Protein AF-A0A7G6AAY3-F1 (afdb_monomer_lite)

Radius of gyration: 25.35 Å; chains: 1; bounding box: 56×69×82 Å

Sequence (276 aa):
MHKQLEQDMAARVRAGDLAGAATLGREALARYTAERARADASMTAAAASQEAALAQGRQIDAAAAAAKLARSKADVSSLRTMAADIQSDLGEILHAQGQLDAALPLYETALRGYPAPEMVHVYKVNRILAAMGALYRTRGDTPARAGAAAAGACRTAAAPRQGPPRRHRRRRRNGGATPALKDYAAAAPLAARQRERAERSQAPPARLAPIPEAQADIATGQGDRAGALASLEHAVAVWASAGEAGAAPKRKAQARVDALAKGMGAAPARQAKRAK

pLDDT: mean 71.14, std 20.34, range [23.53, 96.0]

Foldseek 3Di:
DLVVLVVVLVVCVVVVNLVVSLVSLVVVLVVLVVQLVVLVVQLVVLVVQLVVCVVVVVVVSNVVSVVSNVVSVVSNLVSLQSSLVSLLSSLVSCVVVVVNVSSLVSLLSSLVSDDLDPPPCLVSVLVSLQSLLVSLQVVLVVVVVVVVVVVVVVPPDDDDDDDDDDDDPPPPPPDDPPPSLVSLVSVLVSLVVNLVSNVVVPPQLLSSLSSLVSQLSSCVSNVNLVSNLVSLVVSLVSLVSNPPSSPVVNVVSLVVNQVSCVVVVHDRPVVVPPPD

Structure (mmCIF, N/CA/C/O backbone):
data_AF-A0A7G6AAY3-F1
#
_entry.id   AF-A0A7G6AAY3-F1
#
loop_
_atom_site.group_PDB
_atom_site.id
_atom_site.type_symbol
_atom_site.label_atom_id
_atom_site.label_alt_id
_atom_site.label_comp_id
_atom_site.label_asym_id
_atom_site.label_entity_id
_atom_site.label_seq_id
_atom_site.pdbx_PDB_ins_code
_atom_site.Cartn_x
_atom_site.Cartn_y
_atom_site.Cartn_z
_atom_site.occupancy
_atom_site.B_iso_or_equiv
_atom_site.auth_seq_id
_atom_site.auth_comp_id
_atom_site.auth_asym_id
_atom_site.auth_atom_id
_atom_site.pdbx_PDB_model_num
ATOM 1 N N . MET A 1 1 ? -7.469 1.655 -18.184 1.00 62.06 1 MET A N 1
ATOM 2 C CA . MET A 1 1 ? -7.718 0.345 -17.541 1.00 62.06 1 MET A CA 1
ATOM 3 C C . MET A 1 1 ? -7.880 0.467 -16.024 1.00 62.06 1 MET A C 1
ATOM 5 O O . MET A 1 1 ? -8.950 0.142 -15.539 1.00 62.06 1 MET A O 1
ATOM 9 N N . HIS A 1 2 ? -6.899 1.009 -15.288 1.00 78.56 2 HIS A N 1
ATOM 10 C CA . HIS A 1 2 ? -6.944 1.120 -13.815 1.00 78.56 2 HIS A CA 1
ATOM 11 C C . HIS A 1 2 ? -8.196 1.826 -13.249 1.00 78.56 2 HIS A C 1
ATOM 13 O O . HIS A 1 2 ? -8.887 1.281 -12.401 1.00 78.56 2 HIS A O 1
ATOM 19 N N . LYS A 1 3 ? -8.552 3.000 -13.784 1.00 82.12 3 LYS A N 1
ATOM 20 C CA . LYS A 1 3 ? -9.711 3.781 -13.312 1.00 82.12 3 LYS A CA 1
ATOM 21 C C . LYS A 1 3 ? -11.054 3.051 -13.465 1.00 82.12 3 LYS A C 1
ATOM 23 O O . LYS A 1 3 ? -11.930 3.206 -12.623 1.00 82.12 3 LYS A O 1
ATOM 28 N N . GLN A 1 4 ? -11.209 2.252 -14.523 1.00 86.94 4 GLN A N 1
ATOM 29 C CA . GLN A 1 4 ? -12.420 1.450 -14.730 1.00 86.94 4 GLN A CA 1
ATOM 30 C C . GLN A 1 4 ? -12.514 0.340 -13.680 1.00 86.94 4 GLN A C 1
ATOM 32 O O . GLN A 1 4 ? -13.568 0.131 -13.098 1.00 86.94 4 GLN A O 1
ATOM 37 N N . LEU A 1 5 ? -11.389 -0.315 -13.377 1.00 88.88 5 LEU A N 1
ATOM 38 C CA . LEU A 1 5 ? -11.320 -1.327 -12.328 1.00 88.88 5 LEU A CA 1
ATOM 39 C C . LEU A 1 5 ? -11.711 -0.754 -10.955 1.00 88.88 5 LEU A C 1
ATOM 41 O O . LEU A 1 5 ? -12.520 -1.359 -10.257 1.00 88.88 5 LEU A O 1
ATOM 45 N N . GLU A 1 6 ? -11.174 0.412 -10.574 1.00 84.38 6 GLU A N 1
ATOM 46 C CA . GLU A 1 6 ? -11.553 1.092 -9.323 1.00 84.38 6 GLU A CA 1
ATOM 47 C C . GLU A 1 6 ? -13.067 1.373 -9.278 1.00 84.38 6 GLU A C 1
ATOM 49 O O . GLU A 1 6 ? -13.726 1.130 -8.264 1.00 84.38 6 GLU A O 1
ATOM 54 N N . GLN A 1 7 ? -13.643 1.838 -10.392 1.00 88.56 7 GLN A N 1
ATOM 55 C CA . GLN A 1 7 ? -15.081 2.095 -10.506 1.00 88.56 7 GLN A CA 1
ATOM 56 C C . GLN A 1 7 ? -15.913 0.814 -10.375 1.00 88.56 7 GLN A C 1
ATOM 58 O O . GLN A 1 7 ? -16.918 0.821 -9.660 1.00 88.56 7 GLN A O 1
ATOM 63 N N . ASP A 1 8 ? -15.480 -0.278 -11.002 1.00 91.06 8 ASP A N 1
ATOM 64 C CA . ASP A 1 8 ? -16.162 -1.573 -10.982 1.00 91.06 8 ASP A CA 1
ATOM 65 C C . ASP A 1 8 ? -16.095 -2.238 -9.598 1.00 91.06 8 ASP A C 1
ATOM 67 O O . ASP A 1 8 ? -17.079 -2.838 -9.152 1.00 91.06 8 ASP A O 1
ATOM 71 N N . MET A 1 9 ? -14.962 -2.113 -8.891 1.00 89.06 9 MET A N 1
ATOM 72 C CA . MET A 1 9 ? -14.839 -2.534 -7.489 1.00 89.06 9 MET A CA 1
ATOM 73 C C . MET A 1 9 ? -15.773 -1.712 -6.601 1.00 89.06 9 MET A C 1
ATOM 75 O O . MET A 1 9 ? -16.562 -2.273 -5.841 1.00 89.06 9 MET A O 1
ATOM 79 N N . ALA A 1 10 ? -15.740 -0.384 -6.731 1.00 85.19 10 ALA A N 1
ATOM 80 C CA . ALA A 1 10 ? -16.568 0.506 -5.926 1.00 85.19 10 ALA A CA 1
ATOM 81 C C . ALA A 1 10 ? -18.071 0.298 -6.179 1.00 85.19 10 ALA A C 1
ATOM 83 O O . ALA A 1 10 ? -18.871 0.387 -5.249 1.00 85.19 10 ALA A O 1
ATOM 84 N N . ALA A 1 11 ? -18.471 0.006 -7.420 1.00 88.75 11 ALA A N 1
ATOM 85 C CA . ALA A 1 11 ? -19.854 -0.311 -7.763 1.00 88.75 11 ALA A CA 1
ATOM 86 C C . ALA A 1 11 ? -20.336 -1.588 -7.063 1.00 88.75 11 ALA A C 1
ATOM 88 O O . ALA A 1 11 ? -21.416 -1.584 -6.475 1.00 88.75 11 ALA A O 1
ATOM 89 N N . ARG A 1 12 ? -19.514 -2.645 -7.049 1.00 90.25 12 ARG A N 1
ATOM 90 C CA . ARG A 1 12 ? -19.829 -3.896 -6.342 1.00 90.25 12 ARG A CA 1
ATOM 91 C C . ARG A 1 12 ? -19.911 -3.711 -4.832 1.00 90.25 12 ARG A C 1
ATOM 93 O O . ARG A 1 12 ? -20.856 -4.193 -4.218 1.00 90.25 12 ARG A O 1
ATOM 100 N N . VAL A 1 13 ? -18.997 -2.934 -4.247 1.00 84.56 13 VAL A N 1
ATOM 101 C CA . VAL A 1 13 ? -19.057 -2.578 -2.819 1.00 84.56 13 VAL A CA 1
ATOM 102 C C . VAL A 1 13 ? -20.355 -1.836 -2.490 1.00 84.56 13 VAL A C 1
ATOM 104 O O . VAL A 1 13 ? -21.023 -2.192 -1.524 1.00 84.56 13 VAL A O 1
ATOM 107 N N . ARG A 1 14 ? -20.762 -0.854 -3.310 1.00 88.56 14 ARG A N 1
ATOM 108 C CA . ARG A 1 14 ? -22.046 -0.146 -3.129 1.00 88.56 14 ARG A CA 1
ATOM 109 C C . ARG A 1 14 ? -23.258 -1.070 -3.257 1.00 88.56 14 ARG A C 1
ATOM 111 O O . ARG A 1 14 ? -24.254 -0.839 -2.584 1.00 88.56 14 ARG A O 1
ATOM 118 N N . ALA A 1 15 ? -23.167 -2.103 -4.090 1.00 87.38 15 ALA A N 1
ATOM 119 C CA . ALA A 1 15 ? -24.199 -3.127 -4.238 1.00 87.38 15 ALA A CA 1
ATOM 120 C C . ALA A 1 15 ? -24.182 -4.191 -3.118 1.00 87.38 15 ALA A C 1
ATOM 122 O O . ALA A 1 15 ? -25.025 -5.082 -3.121 1.00 87.38 15 ALA A O 1
ATOM 123 N N . GLY A 1 16 ? -23.233 -4.129 -2.175 1.00 87.88 16 GLY A N 1
ATOM 124 C CA . GLY A 1 16 ? -23.063 -5.124 -1.110 1.00 87.88 16 GLY A CA 1
ATOM 125 C C . GLY A 1 16 ? -22.338 -6.406 -1.543 1.00 87.88 16 GLY A C 1
ATOM 126 O O . GLY A 1 16 ? -22.092 -7.278 -0.711 1.00 87.88 16 GLY A O 1
ATOM 127 N N . ASP A 1 17 ? -21.933 -6.515 -2.811 1.00 90.69 17 ASP A N 1
ATOM 128 C CA . ASP A 1 17 ? -21.171 -7.646 -3.347 1.00 90.69 17 ASP A CA 1
ATOM 129 C C . ASP A 1 17 ? -19.676 -7.518 -3.009 1.00 90.69 17 ASP A C 1
ATOM 131 O O . ASP A 1 17 ? -18.809 -7.263 -3.852 1.00 90.69 17 ASP A O 1
ATOM 135 N N . LEU A 1 18 ? -19.359 -7.679 -1.723 1.00 85.19 18 LEU A N 1
ATOM 136 C CA . LEU A 1 18 ? -17.978 -7.625 -1.251 1.00 85.19 18 LEU A CA 1
ATOM 137 C C . LEU A 1 18 ? -17.149 -8.791 -1.815 1.00 85.19 18 LEU A C 1
ATOM 139 O O . LEU A 1 18 ? -15.956 -8.629 -2.067 1.00 85.19 18 LEU A O 1
ATOM 143 N N . ALA A 1 19 ? -17.748 -9.970 -2.003 1.00 88.44 19 ALA A N 1
ATOM 144 C CA . ALA A 1 19 ? -17.042 -11.157 -2.487 1.00 88.44 19 ALA A CA 1
ATOM 145 C C . ALA A 1 19 ? -16.622 -11.006 -3.958 1.00 88.44 19 ALA A C 1
ATOM 147 O O . ALA A 1 19 ? -15.473 -11.297 -4.307 1.00 88.44 19 ALA A O 1
ATOM 148 N N . GLY A 1 20 ? -17.513 -10.494 -4.809 1.00 87.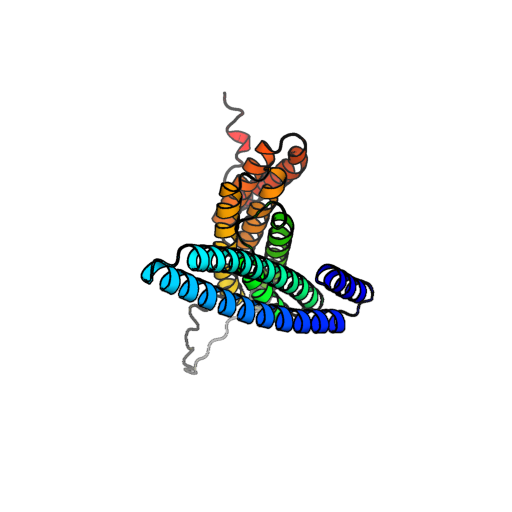38 20 GLY A N 1
ATOM 149 C CA . GLY A 1 20 ? -17.203 -10.175 -6.198 1.00 87.38 20 GLY A CA 1
ATOM 150 C C . GLY A 1 20 ? -16.187 -9.043 -6.318 1.00 87.38 20 GLY A C 1
ATOM 151 O O . GLY A 1 20 ? -15.250 -9.154 -7.110 1.00 87.38 20 GLY A O 1
ATOM 152 N N . ALA A 1 21 ? -16.291 -8.001 -5.482 1.00 88.06 21 ALA A N 1
ATOM 153 C CA . ALA A 1 21 ? -15.282 -6.940 -5.425 1.00 88.06 21 ALA A CA 1
ATOM 154 C C . ALA A 1 21 ? -13.889 -7.492 -5.057 1.00 88.06 21 ALA A C 1
ATOM 156 O O . ALA A 1 21 ? -12.896 -7.155 -5.704 1.00 88.06 21 ALA A O 1
ATOM 157 N N . ALA A 1 22 ? -13.809 -8.401 -4.076 1.00 88.06 22 ALA A N 1
ATOM 158 C CA . ALA A 1 22 ? -12.551 -9.023 -3.661 1.00 88.06 22 ALA A CA 1
ATOM 159 C C . ALA A 1 22 ? -11.943 -9.931 -4.742 1.00 88.06 22 ALA A C 1
ATOM 161 O O . ALA A 1 22 ? -10.723 -9.990 -4.903 1.00 88.06 22 ALA A O 1
ATOM 162 N N . THR A 1 23 ? -12.769 -10.668 -5.484 1.00 94.62 23 THR A N 1
ATOM 163 C CA . THR A 1 23 ? -12.305 -11.504 -6.604 1.00 94.62 23 THR A CA 1
ATOM 164 C C . THR A 1 23 ? -11.731 -10.645 -7.724 1.00 94.62 23 THR A C 1
ATOM 166 O O . THR A 1 23 ? -10.597 -10.874 -8.143 1.00 94.62 23 THR A O 1
ATOM 169 N N . LEU A 1 24 ? -12.443 -9.587 -8.113 1.00 92.75 24 LEU A N 1
ATOM 170 C CA . LEU A 1 24 ? -11.992 -8.648 -9.139 1.00 92.75 24 LEU A CA 1
ATOM 171 C C . LEU A 1 24 ? -10.678 -7.947 -8.745 1.00 92.75 24 LEU A C 1
ATOM 173 O O . LEU A 1 24 ? -9.763 -7.842 -9.561 1.00 92.75 24 LEU A O 1
ATOM 177 N N . GLY A 1 25 ? -10.537 -7.548 -7.476 1.00 90.06 25 GLY A N 1
ATOM 178 C CA . GLY A 1 25 ? -9.289 -6.992 -6.947 1.00 90.06 25 GLY A CA 1
ATOM 179 C C . GLY A 1 25 ? -8.115 -7.980 -6.989 1.00 90.06 25 GLY A C 1
ATOM 180 O O . GLY A 1 25 ? -7.013 -7.612 -7.395 1.00 90.06 25 GLY A O 1
ATOM 181 N N . ARG A 1 26 ? -8.335 -9.254 -6.630 1.00 93.44 26 ARG A N 1
ATOM 182 C CA . ARG A 1 26 ? -7.294 -10.302 -6.689 1.00 93.44 26 ARG A CA 1
ATOM 183 C C . ARG A 1 26 ? -6.831 -10.587 -8.116 1.00 93.44 26 ARG A C 1
ATOM 185 O O . ARG A 1 26 ? -5.629 -10.692 -8.353 1.00 93.44 26 ARG A O 1
ATOM 192 N N . GLU A 1 27 ? -7.761 -10.683 -9.061 1.00 93.69 27 GLU A N 1
ATOM 193 C CA . GLU A 1 27 ? -7.438 -10.886 -10.477 1.00 93.69 27 GLU A CA 1
ATOM 194 C C . GLU A 1 27 ? -6.632 -9.722 -11.045 1.00 93.69 27 GLU A C 1
ATOM 196 O O . GLU A 1 27 ? -5.625 -9.925 -11.726 1.00 93.69 27 GLU A O 1
ATOM 201 N N . ALA A 1 28 ? -7.043 -8.493 -10.735 1.00 92.38 28 ALA A N 1
ATOM 202 C CA . ALA A 1 28 ? -6.313 -7.316 -11.160 1.00 92.38 28 ALA A CA 1
ATOM 203 C C . ALA A 1 28 ? -4.907 -7.280 -10.563 1.00 92.38 28 ALA A C 1
ATOM 205 O O . ALA A 1 28 ? -3.945 -7.057 -11.295 1.00 92.38 28 ALA A O 1
ATOM 206 N N . LEU A 1 29 ? -4.769 -7.564 -9.265 1.00 92.06 29 LEU A N 1
ATOM 207 C CA . LEU A 1 29 ? -3.466 -7.623 -8.613 1.00 92.06 29 LEU A CA 1
ATOM 208 C C . LEU A 1 29 ? -2.542 -8.632 -9.308 1.00 92.06 29 LEU A C 1
ATOM 210 O O . LEU A 1 29 ? -1.396 -8.294 -9.584 1.00 92.06 29 LEU A O 1
ATOM 214 N N . ALA A 1 30 ? -3.041 -9.822 -9.656 1.00 92.06 30 ALA A N 1
ATOM 215 C CA . ALA A 1 30 ? -2.268 -10.828 -10.387 1.00 92.06 30 ALA A CA 1
ATOM 216 C C . ALA A 1 30 ? -1.811 -10.345 -11.778 1.00 92.06 30 ALA A C 1
ATOM 218 O O . ALA A 1 30 ? -0.692 -10.635 -12.203 1.00 92.06 30 ALA A O 1
ATOM 219 N N . ARG A 1 31 ? -2.646 -9.574 -12.487 1.00 92.19 31 ARG A N 1
ATOM 220 C CA . ARG A 1 31 ? -2.267 -8.970 -13.776 1.00 92.19 31 ARG A CA 1
ATOM 221 C C . ARG A 1 31 ? -1.175 -7.920 -13.596 1.00 92.19 31 ARG A C 1
ATOM 223 O O . ARG A 1 31 ? -0.155 -7.988 -14.276 1.00 92.19 31 ARG A O 1
ATOM 230 N N . TYR A 1 32 ? -1.341 -7.008 -12.640 1.00 89.00 32 TYR A N 1
ATOM 231 C CA . TYR A 1 32 ? -0.362 -5.953 -12.375 1.00 89.00 32 TYR A CA 1
ATOM 232 C C . TYR A 1 32 ? 0.985 -6.495 -11.892 1.00 89.00 32 TYR A C 1
ATOM 234 O O . TYR A 1 32 ? 2.030 -5.974 -12.281 1.00 89.00 32 TYR A O 1
ATOM 242 N N . THR A 1 33 ? 1.002 -7.558 -11.081 1.00 88.50 33 THR A N 1
ATOM 243 C CA . THR A 1 33 ? 2.264 -8.195 -10.678 1.00 88.50 33 THR A CA 1
ATOM 244 C C . THR A 1 33 ? 2.964 -8.872 -11.855 1.00 88.50 33 THR A C 1
ATOM 246 O O . THR A 1 33 ? 4.184 -8.751 -11.975 1.00 88.50 33 THR A O 1
ATOM 249 N N . ALA A 1 34 ? 2.219 -9.519 -12.756 1.00 90.31 34 ALA A N 1
ATOM 250 C CA . ALA A 1 34 ? 2.777 -10.106 -13.972 1.00 90.31 34 ALA A CA 1
ATOM 251 C C . ALA A 1 34 ? 3.315 -9.040 -14.944 1.00 90.31 34 ALA A C 1
ATOM 253 O O . ALA A 1 34 ? 4.411 -9.190 -15.486 1.00 90.31 34 ALA A O 1
ATOM 254 N N . GLU A 1 35 ? 2.581 -7.943 -15.144 1.00 91.94 35 GLU A N 1
ATOM 255 C CA . GLU A 1 35 ? 3.027 -6.807 -15.960 1.00 91.94 35 GLU A CA 1
ATOM 256 C C . GLU A 1 35 ? 4.290 -6.169 -15.387 1.00 91.94 35 GLU A C 1
ATOM 258 O O . GLU A 1 35 ? 5.245 -5.914 -16.122 1.00 91.94 35 GLU A O 1
ATOM 263 N N . ARG A 1 36 ? 4.346 -5.988 -14.065 1.00 90.75 36 ARG A N 1
ATOM 264 C CA . ARG A 1 36 ? 5.538 -5.466 -13.400 1.00 90.75 36 ARG A CA 1
ATOM 265 C C . ARG A 1 36 ? 6.744 -6.379 -13.602 1.00 90.75 36 ARG A C 1
ATOM 267 O O . ARG A 1 36 ? 7.811 -5.875 -13.926 1.00 90.75 36 ARG A O 1
ATOM 274 N N . ALA A 1 37 ? 6.584 -7.696 -13.471 1.00 90.12 37 ALA A N 1
ATOM 275 C CA . ALA A 1 37 ? 7.680 -8.636 -13.706 1.00 90.12 37 ALA A CA 1
ATOM 276 C C . ALA A 1 37 ? 8.233 -8.534 -15.142 1.00 90.12 37 ALA A C 1
ATOM 278 O O . ALA A 1 37 ? 9.444 -8.606 -15.353 1.00 90.12 37 ALA A O 1
ATOM 279 N N . ARG A 1 38 ? 7.361 -8.302 -16.133 1.00 92.00 38 ARG A N 1
ATOM 280 C CA . ARG A 1 38 ? 7.773 -8.051 -17.525 1.00 92.00 38 ARG A CA 1
ATOM 281 C C . ARG A 1 38 ? 8.509 -6.719 -17.676 1.00 92.00 38 ARG A C 1
ATOM 283 O O . ARG A 1 38 ? 9.516 -6.663 -18.379 1.00 92.00 38 ARG A O 1
ATOM 290 N N . ALA A 1 39 ? 8.032 -5.664 -17.018 1.00 90.44 39 ALA A N 1
ATOM 291 C CA . ALA A 1 39 ? 8.681 -4.355 -17.032 1.00 90.44 39 ALA A CA 1
ATOM 292 C C . ALA A 1 39 ? 10.061 -4.392 -16.348 1.00 90.44 39 ALA A C 1
ATOM 294 O O . ALA A 1 39 ? 11.021 -3.845 -16.890 1.00 90.44 39 ALA A O 1
ATOM 295 N N . ASP A 1 40 ? 10.187 -5.111 -15.228 1.00 90.38 40 ASP A N 1
ATOM 296 C CA . ASP A 1 40 ? 11.457 -5.357 -14.535 1.00 90.38 40 ASP A CA 1
ATOM 297 C C . ASP A 1 40 ? 12.444 -6.104 -15.454 1.00 90.38 40 ASP A C 1
ATOM 299 O O . ASP A 1 40 ? 13.591 -5.684 -15.609 1.00 90.38 40 ASP A O 1
ATOM 303 N N . ALA A 1 41 ? 11.995 -7.151 -16.157 1.00 93.31 41 ALA A N 1
ATOM 304 C CA . ALA A 1 41 ? 12.825 -7.858 -17.136 1.00 93.31 41 ALA A CA 1
ATOM 305 C C . ALA A 1 41 ? 13.261 -6.955 -18.310 1.00 93.31 41 ALA A C 1
ATOM 307 O O . ALA A 1 41 ? 14.424 -6.984 -18.720 1.00 93.31 41 ALA A O 1
ATOM 308 N N . SER A 1 42 ? 12.356 -6.112 -18.826 1.00 91.94 42 SER A N 1
ATOM 309 C CA . SER A 1 42 ? 12.672 -5.120 -19.866 1.00 91.94 42 SER A CA 1
ATOM 310 C C . SER A 1 42 ? 13.700 -4.095 -19.385 1.00 91.94 42 SER A C 1
ATOM 312 O O . SER A 1 42 ? 14.616 -3.742 -20.131 1.00 91.94 42 SER A O 1
ATOM 314 N N . MET A 1 43 ? 13.584 -3.644 -18.134 1.00 93.38 43 MET A N 1
ATOM 315 C CA . MET A 1 43 ? 14.524 -2.721 -17.505 1.00 93.38 43 MET A CA 1
ATOM 316 C C . MET A 1 43 ? 15.929 -3.331 -17.430 1.00 93.38 43 MET A C 1
ATOM 318 O O . MET A 1 43 ? 16.890 -2.688 -17.852 1.00 93.38 43 MET A O 1
ATOM 322 N N . THR A 1 44 ? 16.053 -4.576 -16.964 1.00 94.94 44 THR A N 1
ATOM 323 C CA . THR A 1 44 ? 17.343 -5.283 -16.896 1.00 94.94 44 THR A CA 1
ATOM 324 C C . THR A 1 44 ? 17.959 -5.472 -18.280 1.00 94.94 44 THR A C 1
ATOM 326 O O . THR A 1 44 ? 19.141 -5.187 -18.472 1.00 94.94 44 THR A O 1
ATOM 329 N N . ALA A 1 45 ? 17.163 -5.879 -19.272 1.00 93.88 45 ALA A N 1
ATOM 330 C CA . ALA A 1 45 ? 17.642 -6.034 -20.644 1.00 93.88 45 ALA A CA 1
ATOM 331 C C . ALA A 1 45 ? 18.113 -4.699 -21.254 1.00 93.88 45 ALA A C 1
ATOM 333 O O . ALA A 1 45 ? 19.131 -4.654 -21.948 1.00 93.88 45 ALA A O 1
ATOM 334 N N . ALA A 1 46 ? 17.398 -3.600 -20.986 1.00 92.25 46 ALA A N 1
ATOM 335 C CA . ALA A 1 46 ? 17.783 -2.268 -21.448 1.00 92.25 46 ALA A CA 1
ATOM 336 C C . ALA A 1 46 ? 19.085 -1.779 -20.793 1.00 92.25 46 ALA A C 1
ATOM 338 O O . ALA A 1 46 ? 19.927 -1.215 -21.488 1.00 92.25 46 ALA A O 1
ATOM 339 N N . ALA A 1 47 ? 19.281 -2.042 -19.497 1.00 94.31 47 ALA A N 1
ATOM 340 C CA . ALA A 1 47 ? 20.524 -1.716 -18.798 1.00 94.31 47 ALA A CA 1
ATOM 341 C C . ALA A 1 47 ? 21.724 -2.477 -19.386 1.00 94.31 47 ALA A C 1
ATOM 343 O O . ALA A 1 47 ? 22.727 -1.856 -19.729 1.00 94.31 47 ALA A O 1
ATOM 344 N N . ALA A 1 48 ? 21.587 -3.789 -19.604 1.00 95.62 48 ALA A N 1
ATOM 345 C CA . ALA A 1 48 ? 22.634 -4.601 -20.228 1.00 95.62 48 ALA A CA 1
ATOM 346 C C . ALA A 1 48 ? 22.953 -4.143 -21.666 1.00 95.62 48 ALA A C 1
ATOM 348 O O . ALA A 1 48 ? 24.114 -4.073 -22.063 1.00 95.62 48 ALA A O 1
ATOM 349 N N . SER A 1 49 ? 21.927 -3.775 -22.445 1.00 91.50 49 SER A N 1
ATOM 350 C CA . SER A 1 49 ? 22.110 -3.255 -23.811 1.00 91.50 49 SER A CA 1
ATOM 351 C C . SER A 1 49 ? 22.843 -1.911 -23.824 1.00 91.50 49 SER A C 1
ATOM 353 O O . SER A 1 49 ? 23.668 -1.668 -24.702 1.00 91.50 49 SER A O 1
ATOM 355 N N . GLN A 1 50 ? 22.559 -1.044 -22.847 1.00 94.19 50 GLN A N 1
ATOM 356 C CA . GLN A 1 50 ? 23.237 0.241 -22.697 1.00 94.19 50 GLN A CA 1
ATOM 357 C C . GLN A 1 50 ? 24.717 0.045 -22.360 1.00 94.19 50 GLN A C 1
ATOM 359 O O . GLN A 1 50 ? 25.571 0.668 -22.986 1.00 94.19 50 GLN A O 1
ATOM 364 N N . GLU A 1 51 ? 25.023 -0.835 -21.407 1.00 94.44 51 GLU A N 1
ATOM 365 C CA . GLU A 1 51 ? 26.395 -1.145 -21.000 1.00 94.44 51 GLU A CA 1
ATOM 366 C C . GLU A 1 51 ? 27.214 -1.728 -22.160 1.00 94.44 51 GLU A C 1
ATOM 368 O O . GLU A 1 51 ? 28.309 -1.246 -22.450 1.00 94.44 51 GLU A O 1
ATOM 373 N N . ALA A 1 52 ? 26.649 -2.687 -22.899 1.00 96.00 52 ALA A N 1
ATOM 374 C CA . ALA A 1 52 ? 27.302 -3.275 -24.065 1.00 96.00 52 ALA A CA 1
ATOM 375 C C . ALA A 1 52 ? 27.563 -2.246 -25.182 1.00 96.00 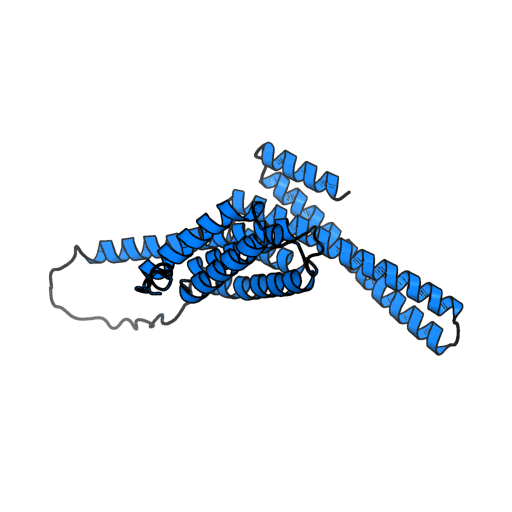52 ALA A C 1
ATOM 377 O O . ALA A 1 52 ? 28.623 -2.265 -25.810 1.00 96.00 52 ALA A O 1
ATOM 378 N N . ALA A 1 53 ? 26.619 -1.334 -25.434 1.00 94.69 53 ALA A N 1
ATOM 379 C CA . ALA A 1 53 ? 26.785 -0.282 -26.433 1.00 94.69 53 ALA A CA 1
ATOM 380 C C . ALA A 1 53 ? 27.865 0.736 -26.032 1.00 94.69 53 ALA A C 1
ATOM 382 O O . ALA A 1 53 ? 28.671 1.133 -26.875 1.00 94.69 53 ALA A O 1
ATOM 383 N N . LEU A 1 54 ? 27.933 1.106 -24.747 1.00 93.88 54 LEU A N 1
ATOM 384 C CA . LEU A 1 54 ? 28.990 1.970 -24.213 1.00 93.88 54 LEU A CA 1
ATOM 385 C C . LEU A 1 54 ? 30.369 1.310 -24.323 1.00 93.88 54 LEU A C 1
ATOM 387 O O . LEU A 1 54 ? 31.307 1.952 -24.790 1.00 93.88 54 LEU A O 1
ATOM 391 N N . ALA A 1 55 ? 30.480 0.024 -23.975 1.00 95.25 55 ALA A N 1
ATOM 392 C CA . ALA A 1 55 ? 31.729 -0.732 -24.078 1.00 95.25 55 ALA A CA 1
ATOM 393 C C . ALA A 1 55 ? 32.261 -0.819 -25.520 1.00 95.25 55 ALA A C 1
ATOM 395 O O . ALA A 1 55 ? 33.466 -0.899 -25.737 1.00 95.25 55 ALA A O 1
ATOM 396 N N . GLN A 1 56 ? 31.368 -0.777 -26.511 1.00 95.31 56 GLN A N 1
ATOM 397 C CA . GLN A 1 56 ? 31.705 -0.832 -27.937 1.00 95.31 56 GLN A CA 1
ATOM 398 C C . GLN A 1 56 ? 31.821 0.556 -28.590 1.00 95.31 56 GLN A C 1
ATOM 400 O O . GLN A 1 56 ? 31.963 0.645 -29.807 1.00 95.31 56 GLN A O 1
ATOM 405 N N . GLY A 1 57 ? 31.710 1.646 -27.822 1.00 94.69 57 GLY A N 1
ATOM 406 C CA . GLY A 1 57 ? 31.755 3.014 -28.351 1.00 94.69 57 GLY A CA 1
ATOM 407 C C . GLY A 1 57 ? 30.555 3.400 -29.229 1.00 94.69 57 GLY A C 1
ATOM 408 O O . GLY A 1 57 ? 30.583 4.434 -29.897 1.00 94.69 57 GLY A O 1
ATOM 409 N N . ARG A 1 58 ? 29.478 2.604 -29.230 1.00 95.56 58 ARG A N 1
ATOM 410 C CA . ARG A 1 58 ? 28.269 2.827 -30.038 1.00 95.56 58 ARG A CA 1
ATOM 411 C C . ARG A 1 58 ? 27.332 3.813 -29.345 1.00 95.56 58 ARG A C 1
ATOM 413 O O . ARG A 1 58 ? 26.304 3.441 -28.785 1.00 95.56 58 ARG A O 1
ATOM 420 N N . GLN A 1 59 ? 27.693 5.094 -29.385 1.00 91.50 59 GLN A N 1
ATOM 421 C CA . GLN A 1 59 ? 26.995 6.168 -28.660 1.00 91.50 59 GLN A CA 1
ATOM 422 C C . GLN A 1 59 ? 25.496 6.281 -28.999 1.00 91.50 59 GLN A C 1
ATOM 424 O O . GLN A 1 59 ? 24.681 6.505 -28.106 1.00 91.50 59 GLN A O 1
ATOM 429 N N . ILE A 1 60 ? 25.109 6.082 -30.266 1.00 93.81 60 ILE A N 1
ATOM 430 C CA . ILE A 1 60 ? 23.697 6.138 -30.688 1.00 93.81 60 ILE A CA 1
ATOM 431 C C . ILE A 1 60 ? 22.890 4.978 -30.087 1.00 93.81 60 ILE A C 1
ATOM 433 O O . ILE A 1 60 ? 21.799 5.190 -29.554 1.00 93.81 60 ILE A O 1
ATOM 437 N N . ASP A 1 61 ? 23.454 3.770 -30.090 1.00 91.25 61 ASP A N 1
ATOM 438 C CA . ASP A 1 61 ? 22.817 2.590 -29.500 1.00 91.25 61 ASP A CA 1
ATOM 439 C C . ASP A 1 61 ? 22.729 2.710 -27.973 1.00 91.25 61 ASP A C 1
ATOM 441 O O . ASP A 1 61 ? 21.712 2.358 -27.372 1.00 91.25 61 ASP A O 1
ATOM 445 N N . ALA A 1 62 ? 23.761 3.277 -27.342 1.00 91.06 62 ALA A N 1
ATOM 446 C CA . ALA A 1 62 ? 23.769 3.560 -25.912 1.00 91.06 62 ALA A CA 1
ATOM 447 C C . ALA A 1 62 ? 22.676 4.570 -25.531 1.00 91.06 62 ALA A C 1
ATOM 449 O O . ALA A 1 62 ? 21.967 4.365 -24.544 1.00 91.06 62 ALA A O 1
ATOM 450 N N . ALA A 1 63 ? 22.483 5.622 -26.333 1.00 93.06 63 ALA A N 1
ATOM 451 C CA . ALA A 1 63 ? 21.421 6.603 -26.126 1.00 93.06 63 ALA A CA 1
ATOM 452 C C . ALA A 1 63 ? 20.020 5.985 -26.294 1.00 93.06 63 ALA A C 1
ATOM 454 O O . ALA A 1 63 ? 19.133 6.218 -25.467 1.00 93.06 63 ALA A O 1
ATOM 455 N N . ALA A 1 64 ? 19.819 5.143 -27.313 1.00 93.69 64 ALA A N 1
ATOM 456 C CA . ALA A 1 64 ? 18.558 4.430 -27.518 1.00 93.69 64 ALA A CA 1
ATOM 457 C C . ALA A 1 64 ? 18.242 3.470 -26.354 1.00 93.69 64 ALA A C 1
ATOM 459 O O . ALA A 1 64 ? 17.114 3.439 -25.847 1.00 93.69 64 ALA A O 1
ATOM 460 N N . ALA A 1 65 ? 19.244 2.727 -25.875 1.00 91.00 65 ALA A N 1
ATOM 461 C CA . ALA A 1 65 ? 19.111 1.839 -24.725 1.00 91.00 65 ALA A CA 1
ATOM 462 C C . ALA A 1 65 ? 18.832 2.612 -23.423 1.00 91.00 65 ALA A C 1
ATOM 464 O O . ALA A 1 65 ? 17.962 2.206 -22.650 1.00 91.00 65 ALA A O 1
ATOM 465 N N . ALA A 1 66 ? 19.475 3.766 -23.218 1.00 92.12 66 ALA A N 1
ATOM 466 C CA . ALA A 1 66 ? 19.217 4.645 -22.079 1.00 92.12 66 ALA A CA 1
ATOM 467 C C . ALA A 1 66 ? 17.772 5.176 -22.071 1.00 92.12 66 ALA A C 1
ATOM 469 O O . ALA A 1 66 ? 17.110 5.169 -21.030 1.00 92.12 66 ALA A O 1
ATOM 470 N N . ALA A 1 67 ? 17.238 5.570 -23.232 1.00 92.94 67 ALA A N 1
ATOM 471 C CA . ALA A 1 67 ? 15.844 5.995 -23.356 1.00 92.94 67 ALA A CA 1
ATOM 472 C C . ALA A 1 67 ? 14.865 4.852 -23.030 1.00 92.94 67 ALA A C 1
ATOM 474 O O . ALA A 1 67 ? 13.881 5.056 -22.312 1.00 92.94 67 ALA A O 1
ATOM 475 N N . LYS A 1 68 ? 15.146 3.628 -23.499 1.00 92.56 68 LYS A N 1
ATOM 476 C CA . LYS A 1 68 ? 14.350 2.435 -23.163 1.00 92.56 68 LYS A CA 1
ATOM 477 C C . LYS A 1 68 ? 14.422 2.098 -21.671 1.00 92.56 68 LYS A C 1
ATOM 479 O O . LYS A 1 68 ? 13.402 1.742 -21.074 1.00 92.56 68 LYS A O 1
ATOM 484 N N . LEU A 1 69 ? 15.598 2.240 -21.061 1.00 92.12 69 LEU A N 1
ATOM 485 C CA . LEU A 1 69 ? 15.803 2.036 -19.630 1.00 92.12 69 LEU A CA 1
ATOM 486 C C . LEU A 1 69 ? 14.992 3.044 -18.807 1.00 92.12 69 LEU A C 1
ATOM 488 O O . LEU A 1 69 ? 14.321 2.652 -17.855 1.00 92.12 69 LEU A O 1
ATOM 492 N N . ALA A 1 70 ? 15.010 4.323 -19.189 1.00 91.88 70 ALA A N 1
ATOM 493 C CA . ALA A 1 70 ? 14.233 5.368 -18.527 1.00 91.88 70 ALA A CA 1
ATOM 494 C C . ALA A 1 70 ? 12.720 5.096 -18.595 1.00 91.88 70 ALA A C 1
ATOM 496 O O . ALA A 1 70 ? 12.041 5.179 -17.572 1.00 91.88 70 ALA A O 1
ATOM 497 N N . ARG A 1 71 ? 12.206 4.692 -19.767 1.00 91.75 71 ARG A N 1
ATOM 498 C CA . ARG A 1 71 ? 10.797 4.284 -19.929 1.00 91.75 71 ARG A CA 1
ATOM 499 C C . ARG A 1 71 ? 10.451 3.082 -19.052 1.00 91.75 71 ARG A C 1
ATOM 501 O O . ARG A 1 71 ? 9.509 3.153 -18.275 1.00 91.75 71 ARG A O 1
ATOM 508 N N . SER A 1 72 ? 11.275 2.033 -19.086 1.00 90.06 72 SER A N 1
ATOM 509 C CA . SER A 1 72 ? 11.036 0.823 -18.285 1.00 90.06 72 SER A CA 1
ATOM 510 C C . SER A 1 72 ? 11.045 1.124 -16.777 1.00 90.06 72 SER A C 1
ATOM 512 O O . SER A 1 72 ? 10.216 0.601 -16.039 1.00 90.06 72 SER A O 1
ATOM 514 N N . LYS A 1 73 ? 11.927 2.020 -16.305 1.00 88.19 73 LYS A N 1
ATOM 515 C CA . LYS A 1 73 ? 11.932 2.495 -14.907 1.00 88.19 73 LYS A CA 1
ATOM 516 C C . LYS A 1 73 ? 10.634 3.218 -14.532 1.00 88.19 73 LYS A C 1
ATOM 518 O O . LYS A 1 73 ? 10.118 3.008 -13.432 1.00 88.19 73 LYS A O 1
ATOM 523 N N . ALA A 1 74 ? 10.115 4.064 -15.423 1.00 88.19 74 ALA A N 1
ATOM 524 C CA . ALA A 1 74 ? 8.850 4.761 -15.209 1.00 88.19 74 ALA A CA 1
ATOM 525 C C . ALA A 1 74 ? 7.669 3.776 -15.144 1.00 88.19 74 ALA A C 1
ATOM 527 O O . ALA A 1 74 ? 6.859 3.864 -14.219 1.00 88.19 74 ALA A O 1
ATOM 528 N N . ASP A 1 75 ? 7.629 2.792 -16.047 1.00 88.56 75 ASP A N 1
ATOM 529 C CA . ASP A 1 75 ? 6.595 1.751 -16.076 1.00 88.56 75 ASP A CA 1
ATOM 530 C C . ASP A 1 75 ? 6.596 0.920 -14.787 1.00 88.56 75 ASP A C 1
ATOM 532 O O . ASP A 1 75 ? 5.556 0.767 -14.146 1.00 88.56 75 ASP A O 1
ATOM 536 N N . VAL A 1 76 ? 7.768 0.451 -14.341 1.00 88.44 76 VAL A N 1
ATOM 537 C CA . VAL A 1 76 ? 7.913 -0.286 -13.072 1.00 88.44 76 VAL A CA 1
ATOM 538 C C . VAL A 1 76 ? 7.403 0.541 -11.891 1.00 88.44 76 VAL A C 1
ATOM 540 O O . VAL A 1 76 ? 6.689 0.021 -11.030 1.00 88.44 76 VAL A O 1
ATOM 543 N N . SER A 1 77 ? 7.746 1.832 -11.842 1.00 86.81 77 SER A N 1
ATOM 544 C CA . SER A 1 77 ? 7.279 2.727 -10.780 1.00 86.81 77 SER A CA 1
ATOM 545 C C . SER A 1 77 ? 5.754 2.875 -10.795 1.00 86.81 77 SER A C 1
ATOM 547 O O . SER A 1 77 ? 5.117 2.729 -9.752 1.00 86.81 77 SER A O 1
ATOM 549 N N . SER A 1 78 ? 5.164 3.093 -11.975 1.00 86.75 78 SER A N 1
ATOM 550 C CA . SER A 1 78 ? 3.716 3.235 -12.154 1.00 86.75 78 SER A CA 1
ATOM 551 C C . SER A 1 78 ? 2.960 1.962 -11.759 1.00 86.75 78 SER A C 1
ATOM 553 O O . SER A 1 78 ? 2.037 2.011 -10.944 1.00 86.75 78 SER A O 1
ATOM 555 N N . LEU A 1 79 ? 3.406 0.802 -12.248 1.00 88.06 79 LEU A N 1
ATOM 556 C CA . LEU A 1 79 ? 2.803 -0.500 -11.950 1.00 88.06 79 LEU A CA 1
ATOM 557 C C . LEU A 1 79 ? 2.900 -0.849 -10.462 1.00 88.06 79 LEU A C 1
ATOM 559 O O . LEU A 1 79 ? 1.970 -1.423 -9.895 1.00 88.06 79 LEU A O 1
ATOM 563 N N . ARG A 1 80 ? 4.002 -0.474 -9.799 1.00 86.44 80 ARG A N 1
ATOM 564 C CA . ARG A 1 80 ? 4.151 -0.643 -8.349 1.00 86.44 80 ARG A CA 1
ATOM 565 C C . ARG A 1 80 ? 3.104 0.165 -7.578 1.00 86.44 80 ARG A C 1
ATOM 567 O O . ARG A 1 80 ? 2.526 -0.362 -6.631 1.00 86.44 80 ARG A O 1
ATOM 574 N N . THR A 1 81 ? 2.852 1.405 -7.986 1.00 84.50 81 THR A N 1
ATOM 575 C CA . THR A 1 81 ? 1.829 2.259 -7.374 1.00 84.50 81 THR A CA 1
ATOM 576 C C . THR A 1 81 ? 0.419 1.716 -7.615 1.00 84.50 81 THR A C 1
ATOM 578 O O . THR A 1 81 ? -0.337 1.572 -6.660 1.00 84.50 81 THR A O 1
ATOM 581 N N . MET A 1 82 ? 0.087 1.307 -8.844 1.00 86.56 82 MET A N 1
ATOM 582 C CA . MET A 1 82 ? -1.228 0.719 -9.154 1.00 86.56 82 MET A CA 1
ATOM 583 C C . MET A 1 82 ? -1.490 -0.575 -8.371 1.00 86.56 82 MET A C 1
ATOM 585 O O . MET A 1 82 ? -2.603 -0.815 -7.906 1.00 86.56 82 MET A O 1
ATOM 589 N N . ALA A 1 83 ? -0.463 -1.411 -8.191 1.00 88.75 83 ALA A N 1
ATOM 590 C CA . ALA A 1 83 ? -0.569 -2.602 -7.356 1.00 88.75 83 ALA A CA 1
ATOM 591 C C . ALA A 1 83 ? -0.829 -2.243 -5.882 1.00 88.75 83 ALA A C 1
ATOM 593 O O . ALA A 1 83 ? -1.632 -2.909 -5.231 1.00 88.75 83 ALA A O 1
ATOM 594 N N . ALA A 1 84 ? -0.197 -1.182 -5.367 1.00 85.88 84 ALA A N 1
ATOM 595 C CA . ALA A 1 84 ? -0.430 -0.692 -4.009 1.00 85.88 84 ALA A CA 1
ATOM 596 C C . ALA A 1 84 ? -1.856 -0.149 -3.816 1.00 85.88 84 ALA A C 1
ATOM 598 O O . ALA A 1 84 ? -2.468 -0.395 -2.776 1.00 85.88 84 ALA A O 1
ATOM 599 N N . ASP A 1 85 ? -2.399 0.536 -4.824 1.00 84.88 85 ASP A N 1
ATOM 600 C CA . ASP A 1 85 ? -3.785 1.011 -4.832 1.00 84.88 85 ASP A CA 1
ATOM 601 C C . ASP A 1 85 ? -4.767 -0.162 -4.696 1.00 84.88 85 ASP A C 1
ATOM 603 O O . ASP A 1 85 ? -5.588 -0.194 -3.779 1.00 84.88 85 ASP A O 1
ATOM 607 N N . ILE A 1 86 ? -4.606 -1.190 -5.532 1.00 87.25 86 ILE A N 1
ATOM 608 C CA . ILE A 1 86 ? -5.468 -2.383 -5.520 1.00 87.25 86 ILE A CA 1
ATOM 609 C C . ILE A 1 86 ? -5.329 -3.163 -4.215 1.00 87.25 86 ILE A C 1
ATOM 611 O O . ILE A 1 86 ? -6.317 -3.667 -3.687 1.00 87.25 86 ILE A O 1
ATOM 615 N N . GLN A 1 87 ? -4.118 -3.264 -3.668 1.00 89.12 87 GLN A N 1
ATOM 616 C CA . GLN A 1 87 ? -3.894 -3.896 -2.368 1.00 89.12 87 GLN A CA 1
ATOM 617 C C . GLN A 1 87 ? -4.607 -3.145 -1.241 1.00 89.12 87 GLN A C 1
ATOM 619 O O . GLN A 1 87 ? -5.187 -3.785 -0.366 1.00 89.12 87 GLN A O 1
ATOM 624 N N . SER A 1 88 ? -4.602 -1.810 -1.272 1.00 83.62 88 SER A N 1
ATOM 625 C CA . SER A 1 88 ? -5.348 -0.999 -0.309 1.00 83.62 88 SER A CA 1
ATOM 626 C C . SER A 1 88 ? -6.849 -1.249 -0.408 1.00 83.62 88 SER A C 1
ATOM 628 O O . SER A 1 88 ? -7.493 -1.486 0.612 1.00 83.62 88 SER A O 1
ATOM 630 N N . ASP A 1 89 ? -7.402 -1.208 -1.620 1.00 85.19 89 ASP A N 1
ATOM 631 C CA . ASP A 1 89 ? -8.838 -1.380 -1.837 1.00 85.19 89 ASP A CA 1
ATOM 632 C C . ASP A 1 89 ? -9.288 -2.806 -1.489 1.00 85.19 89 ASP A C 1
ATOM 634 O O . ASP A 1 89 ? -10.304 -2.998 -0.822 1.00 85.19 89 ASP A O 1
ATOM 638 N N . LEU A 1 90 ? -8.493 -3.819 -1.847 1.00 86.88 90 LEU A N 1
ATOM 639 C CA . LEU A 1 90 ? -8.743 -5.202 -1.447 1.00 86.88 90 LEU A CA 1
ATOM 640 C C . LEU A 1 90 ? -8.676 -5.367 0.078 1.00 86.88 90 LEU A C 1
ATOM 642 O O . LEU A 1 90 ? -9.516 -6.057 0.654 1.00 86.88 90 LEU A O 1
ATOM 646 N N . GLY A 1 91 ? -7.722 -4.712 0.745 1.00 81.00 91 GLY A N 1
ATOM 647 C CA . GLY A 1 91 ? -7.647 -4.679 2.205 1.00 81.00 91 GLY A CA 1
ATOM 648 C C . GLY A 1 91 ? -8.914 -4.102 2.843 1.00 81.00 91 GLY A C 1
ATOM 649 O O . GLY A 1 91 ? -9.396 -4.632 3.845 1.00 81.00 91 GLY A O 1
ATOM 650 N N . GLU A 1 92 ? -9.497 -3.058 2.253 1.00 79.81 92 GLU A N 1
ATOM 651 C CA . GLU A 1 92 ? -10.748 -2.446 2.726 1.00 79.81 92 GLU A CA 1
ATOM 652 C C . GLU A 1 92 ? -11.947 -3.358 2.532 1.00 79.81 92 GLU A C 1
ATOM 654 O O . GLU A 1 92 ? -12.745 -3.529 3.454 1.00 79.81 92 GLU A O 1
ATOM 659 N N . ILE A 1 93 ? -12.037 -4.003 1.371 1.00 81.12 93 ILE A N 1
ATOM 660 C CA . ILE A 1 93 ? -13.094 -4.971 1.079 1.00 81.12 93 ILE A CA 1
ATOM 661 C C . ILE A 1 93 ? -13.040 -6.136 2.077 1.00 81.12 93 ILE A C 1
ATOM 663 O O . ILE A 1 93 ? -14.064 -6.503 2.651 1.00 81.12 93 ILE A O 1
ATOM 667 N N . LEU A 1 94 ? -11.854 -6.692 2.341 1.00 76.81 94 LEU A N 1
ATOM 668 C CA . LEU A 1 94 ? -11.685 -7.796 3.292 1.00 76.81 94 LEU A CA 1
ATOM 669 C C . LEU A 1 94 ? -11.941 -7.361 4.739 1.00 76.81 94 LEU A C 1
ATOM 671 O O . LEU A 1 94 ? -12.524 -8.115 5.517 1.00 76.81 94 LEU A O 1
ATOM 675 N N . HIS A 1 95 ? -11.571 -6.131 5.103 1.00 71.62 95 HIS A N 1
ATOM 676 C CA . HIS A 1 95 ? -11.923 -5.556 6.400 1.00 71.62 95 HIS A CA 1
ATOM 677 C C . HIS A 1 95 ? -13.446 -5.445 6.555 1.00 71.62 95 HIS A C 1
ATOM 679 O O . HIS A 1 95 ? -13.980 -5.888 7.570 1.00 71.62 95 HIS A O 1
ATOM 685 N N . ALA A 1 96 ? -14.162 -4.947 5.544 1.00 72.31 96 ALA A N 1
ATOM 686 C CA . ALA A 1 96 ? -15.624 -4.874 5.566 1.00 72.31 96 ALA A CA 1
ATOM 687 C C . ALA A 1 96 ? -16.290 -6.260 5.693 1.00 72.31 96 ALA A C 1
ATOM 689 O O . ALA A 1 96 ? -17.364 -6.375 6.276 1.00 72.31 96 ALA A O 1
ATOM 690 N N . GLN A 1 97 ? -15.631 -7.322 5.217 1.00 74.38 97 GLN A N 1
ATOM 691 C CA . GLN A 1 97 ? -16.057 -8.716 5.404 1.00 74.38 97 GLN A CA 1
ATOM 692 C C . GLN A 1 97 ? -15.691 -9.308 6.779 1.00 74.38 97 GLN A C 1
ATOM 694 O O . GLN A 1 97 ? -15.987 -10.472 7.043 1.00 74.38 97 GLN A O 1
ATOM 699 N N . GLY A 1 98 ? -15.002 -8.564 7.647 1.00 70.94 98 GLY A N 1
ATOM 700 C CA . GLY A 1 98 ? -14.490 -9.071 8.923 1.00 70.94 98 GLY A CA 1
ATOM 701 C C . GLY A 1 98 ? -13.235 -9.948 8.799 1.00 70.94 98 GLY A C 1
ATOM 702 O O . GLY A 1 98 ? -12.768 -10.492 9.798 1.00 70.94 98 GLY A O 1
ATOM 703 N N . GLN A 1 99 ? -12.646 -10.074 7.606 1.00 75.50 99 GLN A N 1
ATOM 704 C CA . GLN A 1 99 ? -11.455 -10.888 7.336 1.00 75.50 99 GLN A CA 1
ATOM 705 C C . GLN A 1 99 ? -10.166 -10.125 7.670 1.00 75.50 99 GLN A C 1
ATOM 707 O O . GLN A 1 99 ? -9.305 -9.867 6.826 1.00 75.50 99 GLN A O 1
ATOM 712 N N . LEU A 1 100 ? -10.034 -9.751 8.941 1.00 69.56 100 LEU A N 1
ATOM 713 C CA . LEU A 1 100 ? -8.979 -8.856 9.420 1.00 69.56 100 LEU A CA 1
ATOM 714 C C . LEU A 1 100 ? -7.568 -9.437 9.228 1.00 69.56 100 LEU A C 1
ATOM 716 O O . LEU A 1 100 ? -6.627 -8.696 8.937 1.00 69.56 100 LEU A O 1
ATOM 720 N N . ASP A 1 101 ? -7.412 -10.758 9.365 1.00 73.38 101 ASP A N 1
ATOM 721 C CA . ASP A 1 101 ? -6.126 -11.452 9.186 1.00 73.38 101 ASP A CA 1
ATOM 722 C C . ASP A 1 101 ? -5.642 -11.407 7.730 1.00 73.38 101 ASP A C 1
ATOM 724 O O . ASP A 1 101 ? -4.440 -11.346 7.484 1.00 73.38 101 ASP A O 1
ATOM 728 N N . ALA A 1 102 ? -6.568 -11.367 6.767 1.00 77.12 102 ALA A N 1
ATOM 729 C CA . ALA A 1 102 ? -6.257 -11.272 5.343 1.00 77.12 102 ALA A CA 1
ATOM 730 C C . ALA A 1 102 ? -6.064 -9.818 4.872 1.00 77.12 102 ALA A C 1
ATOM 732 O O . ALA A 1 102 ? -5.270 -9.563 3.968 1.00 77.12 102 ALA A O 1
ATOM 733 N N . ALA A 1 103 ? -6.751 -8.855 5.497 1.00 72.94 103 ALA A N 1
ATOM 734 C CA . ALA A 1 103 ? -6.654 -7.435 5.152 1.00 72.94 103 ALA A CA 1
ATOM 735 C C . ALA A 1 103 ? -5.294 -6.820 5.525 1.00 72.94 103 ALA A C 1
ATOM 737 O O . ALA A 1 103 ? -4.713 -6.050 4.760 1.00 72.94 103 ALA A O 1
ATOM 738 N N . LEU A 1 104 ? -4.767 -7.171 6.700 1.00 72.38 104 LEU A N 1
ATOM 739 C CA . LEU A 1 104 ? -3.543 -6.581 7.236 1.00 72.38 104 LEU A CA 1
ATOM 740 C C . LEU A 1 104 ? -2.302 -6.716 6.324 1.00 72.38 104 LEU A C 1
ATOM 742 O O . LEU A 1 104 ? -1.677 -5.693 6.036 1.00 72.38 104 LEU A O 1
ATOM 746 N N . PRO A 1 105 ? -1.934 -7.911 5.819 1.00 79.62 105 PRO A N 1
ATOM 747 C CA . PRO A 1 105 ? -0.760 -8.046 4.955 1.00 79.62 105 PRO A CA 1
ATOM 748 C C . PRO A 1 105 ? -0.894 -7.273 3.634 1.00 79.62 105 PRO A C 1
ATOM 750 O O . PRO A 1 105 ? 0.116 -6.856 3.056 1.00 79.62 105 PRO A O 1
ATOM 753 N N . LEU A 1 106 ? -2.120 -7.037 3.157 1.00 81.62 106 LEU A N 1
ATOM 754 C CA . LEU A 1 106 ? -2.359 -6.218 1.969 1.00 81.62 106 LEU A CA 1
ATOM 755 C C . LEU A 1 106 ? -2.087 -4.743 2.248 1.00 81.62 106 LEU A C 1
ATOM 757 O O . LEU A 1 106 ? -1.388 -4.106 1.465 1.00 81.62 106 LEU A O 1
ATOM 761 N N . TYR A 1 107 ? -2.545 -4.228 3.389 1.00 72.50 107 TYR A N 1
ATOM 762 C CA . TYR A 1 107 ? -2.230 -2.868 3.825 1.00 72.50 107 TYR A CA 1
ATOM 763 C C . TYR A 1 107 ? -0.727 -2.643 3.994 1.00 72.50 107 TYR A C 1
ATOM 765 O O . TYR A 1 107 ? -0.191 -1.644 3.513 1.00 72.50 107 TYR A O 1
ATOM 773 N N . GLU A 1 108 ? -0.017 -3.588 4.612 1.00 78.25 108 GLU A N 1
ATOM 774 C CA . GLU A 1 108 ? 1.439 -3.500 4.738 1.00 78.25 108 GLU A CA 1
ATOM 775 C C . GLU A 1 108 ? 2.139 -3.475 3.379 1.00 78.25 108 GLU A C 1
ATOM 777 O O . GLU A 1 108 ? 3.075 -2.702 3.163 1.00 78.25 108 GLU A O 1
ATOM 782 N N . THR A 1 109 ? 1.699 -4.329 2.454 1.00 83.12 109 THR A N 1
ATOM 783 C CA . THR A 1 109 ? 2.307 -4.412 1.125 1.00 83.12 109 THR A CA 1
ATOM 784 C C . THR A 1 109 ? 2.004 -3.159 0.304 1.00 83.12 109 THR A C 1
ATOM 786 O O . THR A 1 109 ? 2.923 -2.620 -0.316 1.00 83.12 109 THR A O 1
ATOM 789 N N . ALA A 1 110 ? 0.787 -2.617 0.406 1.00 83.25 110 ALA A N 1
ATOM 790 C CA . ALA A 1 110 ? 0.410 -1.342 -0.195 1.00 83.25 110 ALA A CA 1
ATOM 791 C C . ALA A 1 110 ? 1.307 -0.202 0.312 1.00 83.25 110 ALA A C 1
ATOM 793 O O . ALA A 1 110 ? 1.896 0.535 -0.480 1.00 83.25 110 ALA A O 1
ATOM 794 N N . LEU A 1 111 ? 1.520 -0.109 1.631 1.00 77.06 111 LEU A N 1
ATOM 795 C CA . LEU A 1 111 ? 2.420 0.887 2.224 1.00 77.06 111 LEU A CA 1
ATOM 796 C C . LEU A 1 111 ? 3.870 0.754 1.740 1.00 77.06 111 LEU A C 1
ATOM 798 O O . LEU A 1 111 ? 4.558 1.766 1.626 1.00 77.06 111 LEU A O 1
ATOM 802 N N . ARG A 1 112 ? 4.359 -0.458 1.451 1.00 80.94 112 ARG A N 1
ATOM 803 C CA . ARG A 1 112 ? 5.698 -0.660 0.860 1.00 80.94 112 ARG A CA 1
ATOM 804 C C . ARG A 1 112 ? 5.743 -0.268 -0.620 1.00 80.94 112 ARG A C 1
ATOM 806 O O . ARG A 1 112 ? 6.801 0.144 -1.098 1.00 80.94 112 ARG A O 1
ATOM 813 N N . GLY A 1 113 ? 4.627 -0.423 -1.330 1.00 74.25 113 GLY A N 1
ATOM 814 C CA . GLY A 1 113 ? 4.501 -0.144 -2.758 1.00 74.25 113 GLY A CA 1
ATOM 815 C C . GLY A 1 113 ? 4.489 1.345 -3.097 1.00 74.25 113 GLY A C 1
ATOM 816 O O . GLY A 1 113 ? 5.028 1.724 -4.137 1.00 74.25 113 GLY A O 1
ATOM 817 N N . TYR A 1 114 ? 3.976 2.204 -2.213 1.00 72.69 114 TYR A N 1
ATOM 818 C CA . TYR A 1 114 ? 4.009 3.645 -2.460 1.00 72.69 114 TYR A CA 1
ATOM 819 C C . TYR A 1 114 ? 5.454 4.191 -2.441 1.00 72.69 114 TYR A C 1
ATOM 821 O O . TYR A 1 114 ? 6.158 4.044 -1.427 1.00 72.69 114 TYR A O 1
ATOM 829 N N . PRO A 1 115 ? 5.925 4.837 -3.533 1.00 64.62 115 PRO A N 1
ATOM 830 C CA . PRO A 1 115 ? 7.137 5.657 -3.489 1.00 64.62 115 PRO A CA 1
ATOM 831 C C . PRO A 1 115 ? 6.961 6.811 -2.488 1.00 64.62 115 PRO A C 1
ATOM 833 O O . PRO A 1 115 ? 5.864 7.022 -1.971 1.00 64.62 115 PRO A O 1
ATOM 836 N N . ALA A 1 116 ? 8.040 7.540 -2.165 1.00 53.75 116 ALA A N 1
ATOM 837 C CA . ALA A 1 116 ? 7.915 8.766 -1.367 1.00 53.75 116 ALA A CA 1
ATOM 838 C C . ALA A 1 116 ? 6.759 9.616 -1.913 1.00 53.75 116 ALA A C 1
ATOM 840 O O . ALA A 1 116 ? 6.610 9.665 -3.135 1.00 53.75 116 ALA A O 1
ATOM 841 N N . PRO A 1 117 ? 5.898 10.190 -1.056 1.00 50.91 117 PRO A N 1
ATOM 842 C CA . PRO A 1 117 ? 4.635 10.711 -1.524 1.00 50.91 117 PRO A CA 1
ATOM 843 C C . PRO A 1 117 ? 4.887 11.970 -2.349 1.00 50.91 117 PRO A C 1
ATOM 845 O O . PRO A 1 117 ? 4.958 13.083 -1.830 1.00 50.91 117 PRO A O 1
ATOM 848 N N . GLU A 1 118 ? 4.957 11.788 -3.663 1.00 49.25 118 GLU A N 1
ATOM 849 C CA . GLU A 1 118 ? 4.324 12.722 -4.573 1.00 49.25 118 GLU A CA 1
ATOM 850 C C . GLU A 1 118 ? 2.867 12.864 -4.115 1.00 49.25 118 GLU A C 1
ATOM 852 O O . GLU A 1 118 ? 2.237 11.897 -3.670 1.00 49.25 118 GLU A O 1
ATOM 857 N N . MET A 1 119 ? 2.356 14.095 -4.151 1.00 48.72 119 MET A N 1
ATOM 858 C CA . MET A 1 119 ? 1.118 14.566 -3.510 1.00 48.72 119 MET A CA 1
ATOM 859 C C . MET A 1 119 ? -0.130 13.666 -3.627 1.00 48.72 119 MET A C 1
ATOM 861 O O . MET A 1 119 ? -1.098 13.888 -2.896 1.00 48.72 119 MET A O 1
ATOM 865 N N . VAL A 1 120 ? -0.137 12.711 -4.556 1.00 53.50 120 VAL A N 1
ATOM 866 C CA . VAL A 1 120 ? -1.257 11.845 -4.926 1.00 53.50 120 VAL A CA 1
ATOM 867 C C . VAL A 1 120 ? -1.507 10.728 -3.904 1.00 53.50 120 VAL A C 1
ATOM 869 O O . VAL A 1 120 ? -2.652 10.332 -3.738 1.00 53.50 120 VAL A O 1
ATOM 872 N N . HIS A 1 121 ? -0.507 10.255 -3.150 1.00 58.69 121 HIS A N 1
ATOM 873 C CA . HIS A 1 121 ? -0.682 9.043 -2.318 1.00 58.69 121 HIS A CA 1
ATOM 874 C C . HIS A 1 121 ? -0.887 9.292 -0.822 1.00 58.69 121 HIS A C 1
ATOM 876 O O . HIS A 1 121 ? -1.232 8.368 -0.086 1.00 58.69 121 HIS A O 1
ATOM 882 N N . VAL A 1 122 ? -0.735 10.536 -0.359 1.00 60.41 122 VAL A N 1
ATOM 883 C CA . VAL A 1 122 ? -0.812 10.874 1.074 1.00 60.41 122 VAL A CA 1
ATOM 884 C C . VAL A 1 122 ? -2.166 10.491 1.681 1.00 60.41 122 VAL A C 1
ATOM 886 O O . VAL A 1 122 ? -2.219 9.924 2.769 1.00 60.41 122 VAL A O 1
ATOM 889 N N . TYR A 1 123 ? -3.271 10.726 0.966 1.00 62.47 123 TYR A N 1
ATOM 890 C CA . TYR A 1 123 ? -4.603 10.373 1.465 1.00 62.47 123 TYR A CA 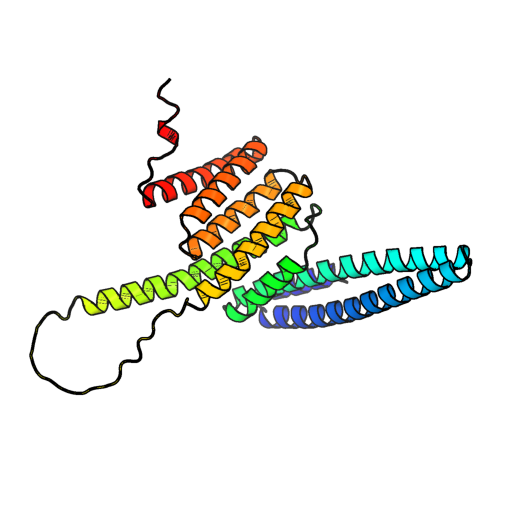1
ATOM 891 C C . TYR A 1 123 ? -4.816 8.853 1.557 1.00 62.47 123 TYR A C 1
ATOM 893 O O . TYR A 1 123 ? -5.430 8.395 2.518 1.00 62.47 123 TYR A O 1
ATOM 901 N N . LYS A 1 124 ? -4.279 8.067 0.609 1.00 66.25 124 LYS A N 1
ATOM 902 C CA . LYS A 1 124 ? -4.378 6.598 0.621 1.00 66.25 124 LYS A CA 1
ATOM 903 C C . LYS A 1 124 ? -3.533 6.006 1.742 1.00 66.25 124 LYS A C 1
ATOM 905 O O . LYS A 1 124 ? -4.033 5.193 2.509 1.00 66.25 124 LYS A O 1
ATOM 910 N N . VAL A 1 125 ? -2.300 6.486 1.915 1.00 66.19 125 VAL A N 1
ATOM 911 C CA . VAL A 1 125 ? -1.438 6.113 3.049 1.00 66.19 125 VAL A CA 1
ATOM 912 C C . VAL A 1 125 ? -2.136 6.405 4.380 1.00 66.19 125 VAL A C 1
ATOM 914 O O . VAL A 1 125 ? -2.186 5.533 5.244 1.00 66.19 125 VAL A O 1
ATOM 917 N N . ASN A 1 126 ? -2.748 7.583 4.527 1.00 65.62 126 ASN A N 1
ATOM 918 C CA . ASN A 1 126 ? -3.518 7.934 5.722 1.00 65.62 126 ASN A CA 1
ATOM 919 C C . ASN A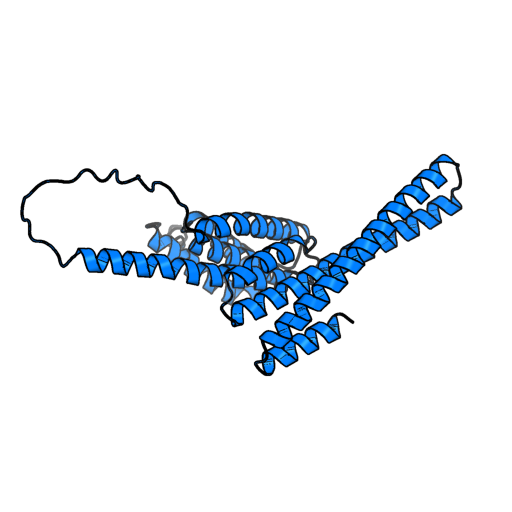 1 126 ? -4.712 7.003 5.945 1.00 65.62 126 ASN A C 1
ATOM 921 O O . ASN A 1 126 ? -4.925 6.541 7.064 1.00 65.62 126 ASN A O 1
ATOM 925 N N . ARG A 1 127 ? -5.473 6.701 4.887 1.00 67.75 127 ARG A N 1
ATOM 926 C CA . ARG A 1 127 ? -6.623 5.791 4.947 1.00 67.75 127 ARG A CA 1
ATOM 927 C C . ARG A 1 127 ? -6.196 4.390 5.389 1.00 67.75 127 ARG A C 1
ATOM 929 O O . ARG A 1 127 ? -6.814 3.834 6.291 1.00 67.75 127 ARG A O 1
ATOM 936 N N . ILE A 1 128 ? -5.095 3.876 4.838 1.00 67.31 128 ILE A N 1
ATOM 937 C CA . ILE A 1 128 ? -4.515 2.583 5.216 1.00 67.31 128 ILE A CA 1
ATOM 938 C C . ILE A 1 128 ? -4.079 2.586 6.683 1.00 67.31 128 ILE A C 1
ATOM 940 O O . ILE A 1 128 ? -4.451 1.689 7.435 1.00 67.31 128 ILE A O 1
ATOM 944 N N . LEU A 1 129 ? -3.327 3.600 7.120 1.00 67.56 129 LEU A N 1
ATOM 945 C CA . LEU A 1 129 ? -2.860 3.685 8.506 1.00 67.56 129 LEU A CA 1
ATOM 946 C C . LEU A 1 129 ? -4.028 3.818 9.497 1.00 67.56 129 LEU A C 1
ATOM 948 O O . LEU A 1 129 ? -4.003 3.197 10.559 1.00 67.56 129 LEU A O 1
ATOM 952 N N . ALA A 1 130 ? -5.076 4.566 9.143 1.00 66.81 130 ALA A N 1
ATOM 953 C CA . ALA A 1 130 ? -6.293 4.676 9.945 1.00 66.81 130 ALA A CA 1
ATOM 954 C C . ALA A 1 130 ? -7.060 3.345 10.014 1.00 66.81 130 ALA A C 1
ATOM 956 O O . ALA A 1 130 ? -7.512 2.952 11.093 1.00 66.81 130 ALA A O 1
ATOM 957 N N . ALA A 1 131 ? -7.171 2.624 8.892 1.00 66.50 131 ALA A N 1
ATOM 958 C CA . ALA A 1 131 ? -7.775 1.295 8.845 1.00 66.50 131 ALA A CA 1
ATOM 959 C C . ALA A 1 131 ? -6.992 0.303 9.714 1.00 66.50 131 ALA A C 1
ATOM 961 O O . ALA A 1 131 ? -7.590 -0.389 10.537 1.00 66.50 131 ALA A O 1
ATOM 962 N N . MET A 1 132 ? -5.658 0.300 9.620 1.00 67.94 132 MET A N 1
ATOM 963 C CA . MET A 1 132 ? -4.793 -0.492 10.495 1.00 67.94 132 MET A CA 1
ATOM 964 C C . MET A 1 132 ? -5.010 -0.121 11.966 1.00 67.94 132 MET A C 1
ATOM 966 O O . MET A 1 132 ? -5.270 -1.005 12.773 1.00 67.94 132 MET A O 1
ATOM 970 N N . GLY A 1 133 ? -5.006 1.168 12.323 1.00 65.38 133 GLY A N 1
ATOM 971 C CA . GLY A 1 133 ? -5.289 1.636 13.686 1.00 65.38 133 GLY A CA 1
ATOM 972 C C . GLY A 1 133 ? -6.651 1.175 14.228 1.00 65.38 133 GLY A C 1
ATOM 973 O O . GLY A 1 133 ? -6.764 0.804 15.397 1.00 65.38 133 GLY A O 1
ATOM 974 N N . ALA A 1 134 ? -7.688 1.133 13.387 1.00 67.56 134 ALA A N 1
ATOM 975 C CA . ALA A 1 134 ? -9.007 0.618 13.758 1.00 67.56 134 ALA A CA 1
ATOM 976 C C . ALA A 1 134 ? -9.024 -0.911 13.959 1.00 67.56 134 ALA A C 1
ATOM 978 O O . ALA A 1 134 ? -9.568 -1.392 14.958 1.00 67.56 134 ALA A O 1
ATOM 979 N N . LEU A 1 135 ? -8.392 -1.671 13.057 1.00 65.62 135 LEU A N 1
ATOM 980 C CA . LEU A 1 135 ? -8.205 -3.127 13.184 1.00 65.62 135 LEU A CA 1
ATOM 981 C C . LEU A 1 135 ? -7.485 -3.488 14.479 1.00 65.62 135 LEU A C 1
ATOM 983 O O . LEU A 1 135 ? -7.819 -4.424 15.198 1.00 65.62 135 LEU A O 1
ATOM 987 N N . TYR A 1 136 ? -6.490 -2.689 14.789 1.00 63.91 136 TYR A N 1
ATOM 988 C CA . TYR A 1 136 ? -5.701 -2.814 15.980 1.00 63.91 136 TYR A CA 1
ATOM 989 C C . TYR A 1 136 ? -6.517 -2.560 17.249 1.00 63.91 136 TYR A C 1
ATOM 991 O O . TYR A 1 136 ? -6.530 -3.417 18.134 1.00 63.91 136 TYR A O 1
ATOM 999 N N . ARG A 1 137 ? -7.288 -1.469 17.321 1.00 62.25 137 ARG A N 1
ATOM 1000 C CA . ARG A 1 137 ? -8.202 -1.223 18.451 1.00 62.25 137 ARG A CA 1
ATOM 1001 C C . ARG A 1 137 ? -9.177 -2.379 18.668 1.00 62.25 137 ARG A C 1
ATOM 1003 O O . ARG A 1 137 ? -9.274 -2.882 19.781 1.00 62.25 137 ARG A O 1
ATOM 1010 N N . THR A 1 138 ? -9.814 -2.872 17.607 1.00 63.34 138 THR A N 1
ATOM 1011 C CA . THR A 1 138 ? -10.752 -4.009 17.706 1.00 63.34 138 THR A CA 1
ATOM 1012 C C . THR A 1 138 ? -10.064 -5.303 18.170 1.00 63.34 138 THR A C 1
ATOM 1014 O O . THR A 1 138 ? -10.608 -6.038 18.998 1.00 63.34 138 THR A O 1
ATOM 1017 N N . ARG A 1 139 ? -8.823 -5.560 17.734 1.00 63.38 139 ARG A N 1
ATOM 1018 C CA . ARG A 1 139 ? -7.992 -6.676 18.228 1.00 63.38 139 ARG A CA 1
ATOM 1019 C C . ARG A 1 139 ? -7.388 -6.465 19.619 1.00 63.38 139 ARG A C 1
ATOM 1021 O O . ARG A 1 139 ? -6.976 -7.445 20.226 1.00 63.38 139 ARG A O 1
ATOM 1028 N N . GLY A 1 140 ? -7.283 -5.233 20.112 1.00 54.88 140 GLY A N 1
ATOM 1029 C CA . GLY A 1 140 ? -6.830 -4.893 21.468 1.00 54.88 140 GLY A CA 1
ATOM 1030 C C . GLY A 1 140 ? -7.970 -4.895 22.494 1.00 54.88 140 GLY A C 1
ATOM 1031 O O . GLY A 1 140 ? -7.779 -5.306 23.639 1.00 54.88 140 GLY A O 1
ATOM 1032 N N . ASP A 1 141 ? -9.183 -4.550 22.063 1.00 51.28 141 ASP A N 1
ATOM 1033 C CA . ASP A 1 141 ? -10.400 -4.608 22.876 1.00 51.28 141 ASP A CA 1
ATOM 1034 C C . ASP A 1 141 ? -10.855 -6.046 23.145 1.00 51.28 141 ASP A C 1
ATOM 1036 O O . ASP A 1 141 ? -11.418 -6.328 24.203 1.00 51.28 141 ASP A O 1
ATOM 1040 N N . THR A 1 142 ? -10.580 -6.986 22.237 1.00 45.44 142 THR A N 1
ATOM 1041 C CA . THR A 1 142 ? -10.889 -8.411 22.443 1.00 45.44 142 THR A CA 1
ATOM 1042 C C . THR A 1 142 ? -10.093 -9.050 23.598 1.00 45.44 142 THR A C 1
ATOM 1044 O O . THR A 1 142 ? -10.729 -9.683 24.442 1.00 45.44 142 THR A O 1
ATOM 1047 N N . PRO A 1 143 ? -8.767 -8.856 23.769 1.00 45.47 143 PRO A N 1
ATOM 1048 C CA . PRO A 1 143 ? -8.044 -9.298 24.958 1.00 45.47 143 PRO A CA 1
ATOM 1049 C C . PRO A 1 143 ? -8.291 -8.410 26.184 1.00 45.47 143 PRO A C 1
ATOM 1051 O O . PRO A 1 143 ? -8.253 -8.936 27.292 1.00 45.47 143 PRO A O 1
ATOM 1054 N N . ALA A 1 144 ? -8.590 -7.112 26.039 1.00 38.50 144 ALA A N 1
ATOM 1055 C CA . ALA A 1 144 ? -8.956 -6.264 27.180 1.00 38.50 144 ALA A CA 1
ATOM 1056 C C . ALA A 1 144 ? -10.317 -6.667 27.784 1.00 38.50 144 ALA A C 1
ATOM 1058 O O . ALA A 1 144 ? -10.437 -6.778 29.005 1.00 38.50 144 ALA A O 1
ATOM 1059 N N . ARG A 1 145 ? -11.320 -6.991 26.951 1.00 34.94 145 ARG A N 1
ATOM 1060 C CA . ARG A 1 145 ? -12.601 -7.569 27.395 1.00 34.94 145 ARG A CA 1
ATOM 1061 C C . ARG A 1 145 ? -12.467 -9.021 27.851 1.00 34.94 145 ARG A C 1
ATOM 1063 O O . ARG A 1 145 ? -13.082 -9.368 28.852 1.00 34.94 145 ARG A O 1
ATOM 1070 N N . ALA A 1 146 ? -11.643 -9.853 27.208 1.00 31.36 146 ALA A N 1
ATOM 1071 C CA . ALA A 1 146 ? -11.397 -11.225 27.670 1.00 31.36 146 ALA A CA 1
ATOM 1072 C C . ALA A 1 146 ? -10.611 -11.268 28.996 1.00 31.36 146 ALA A C 1
ATOM 1074 O O . ALA A 1 146 ? -10.896 -12.096 29.857 1.00 31.36 146 ALA A O 1
ATOM 1075 N N . GLY A 1 147 ? -9.672 -10.340 29.204 1.00 33.75 147 GLY A N 1
ATOM 1076 C CA . GLY A 1 147 ? -8.930 -10.163 30.453 1.00 33.75 147 GLY A CA 1
ATOM 1077 C C . GLY A 1 147 ? -9.789 -9.577 31.575 1.00 33.75 147 GLY A C 1
ATOM 1078 O O . GLY A 1 147 ? -9.704 -10.043 32.708 1.00 33.75 147 GLY A O 1
ATOM 1079 N N . ALA A 1 148 ? -10.674 -8.623 31.271 1.00 31.83 148 ALA A N 1
ATOM 1080 C CA . ALA A 1 148 ? -11.639 -8.088 32.233 1.00 31.83 148 ALA A CA 1
ATOM 1081 C C . ALA A 1 148 ? -12.748 -9.099 32.583 1.00 31.83 148 ALA A C 1
ATOM 1083 O O . ALA A 1 148 ? -13.150 -9.172 33.742 1.00 31.83 148 ALA A O 1
ATOM 1084 N N . ALA A 1 149 ? -13.183 -9.938 31.635 1.00 28.95 149 ALA A N 1
ATOM 1085 C CA . ALA A 1 149 ? -14.106 -11.046 31.890 1.00 28.95 149 ALA A CA 1
ATOM 1086 C C . ALA A 1 149 ? -13.444 -12.168 32.714 1.00 28.95 149 ALA A C 1
ATOM 1088 O O . ALA A 1 149 ? -14.052 -12.676 33.654 1.00 28.95 149 ALA A O 1
ATOM 1089 N N . ALA A 1 150 ? -12.170 -12.490 32.454 1.00 28.59 150 ALA A N 1
ATOM 1090 C CA . ALA A 1 150 ? -11.403 -13.453 33.251 1.00 28.59 150 ALA A CA 1
ATOM 1091 C C . ALA A 1 150 ? -11.052 -12.925 34.661 1.00 28.59 150 ALA A C 1
ATOM 1093 O O . ALA A 1 150 ? -11.060 -13.688 35.624 1.00 28.59 150 ALA A O 1
ATOM 1094 N N . ALA A 1 151 ? -10.803 -11.620 34.821 1.00 28.83 151 ALA A N 1
ATOM 1095 C CA . ALA A 1 151 ? -10.579 -10.981 36.124 1.00 28.83 151 ALA A CA 1
ATOM 1096 C C . ALA A 1 151 ? -11.886 -10.668 36.888 1.00 28.83 151 ALA A C 1
ATOM 1098 O O . ALA A 1 151 ? -11.860 -10.443 38.101 1.00 28.83 151 ALA A O 1
ATOM 1099 N N . GLY A 1 152 ? -13.029 -10.643 36.197 1.00 28.83 152 GLY A N 1
ATOM 1100 C CA . GLY A 1 152 ? -14.370 -10.583 36.785 1.00 28.83 152 GLY A CA 1
ATOM 1101 C C . GLY A 1 152 ? -14.838 -11.945 37.302 1.00 28.83 152 GLY A C 1
ATOM 1102 O O . GLY A 1 152 ? -15.343 -12.029 38.417 1.00 28.83 152 GLY A O 1
ATOM 1103 N N . ALA A 1 153 ? -14.570 -13.022 36.557 1.00 27.33 153 ALA A N 1
ATOM 1104 C CA . ALA A 1 153 ? -14.917 -14.390 36.952 1.00 27.33 153 ALA A CA 1
ATOM 1105 C C . ALA A 1 153 ? -14.073 -14.939 38.124 1.00 27.33 153 ALA A C 1
ATOM 1107 O O . ALA A 1 153 ? -14.507 -15.849 38.822 1.00 27.33 153 ALA A O 1
ATOM 1108 N N . CYS A 1 154 ? -12.893 -14.368 38.392 1.00 28.06 154 CYS A N 1
ATOM 1109 C CA . CYS A 1 154 ? -12.038 -14.767 39.520 1.00 28.06 154 CYS A CA 1
ATOM 1110 C C . CYS A 1 154 ? -12.334 -14.038 40.846 1.00 28.06 154 CYS A C 1
ATOM 1112 O O . CYS A 1 154 ? -11.659 -14.309 41.836 1.00 28.06 154 CYS A O 1
ATOM 1114 N N . ARG A 1 155 ? -13.314 -13.121 40.905 1.00 31.89 155 ARG A N 1
ATOM 1115 C CA . ARG A 1 155 ? -13.644 -12.364 42.135 1.00 31.89 155 ARG A CA 1
ATOM 1116 C C . ARG A 1 155 ? -14.905 -12.819 42.873 1.00 31.89 155 ARG A C 1
ATOM 1118 O O . ARG A 1 155 ? -15.213 -12.253 43.914 1.00 31.89 155 ARG A O 1
ATOM 1125 N N . THR A 1 156 ? -15.572 -13.876 42.416 1.00 32.44 156 THR A N 1
ATOM 1126 C CA . THR A 1 156 ? -16.714 -14.494 43.124 1.00 32.44 156 THR A CA 1
ATOM 1127 C C . THR A 1 156 ? -16.430 -15.896 43.671 1.00 32.44 156 THR A C 1
ATOM 1129 O O . THR A 1 156 ? -17.347 -16.586 44.098 1.00 32.44 156 THR A O 1
ATOM 1132 N N . ALA A 1 157 ? -15.164 -16.312 43.747 1.00 28.27 157 ALA A N 1
ATOM 1133 C CA . ALA A 1 157 ? -14.778 -17.571 44.384 1.00 28.27 157 ALA A CA 1
ATOM 1134 C C . ALA A 1 157 ? -13.679 -17.344 45.431 1.00 28.27 157 ALA A C 1
ATOM 1136 O O . ALA A 1 157 ? -12.530 -17.743 45.259 1.00 28.27 157 ALA A O 1
ATOM 1137 N N . ALA A 1 158 ? -14.047 -16.683 46.528 1.00 27.86 158 ALA A N 1
ATOM 1138 C CA . ALA A 1 158 ? -13.290 -16.711 47.772 1.00 27.86 158 ALA A CA 1
ATOM 1139 C C . ALA A 1 158 ? -13.985 -17.665 48.755 1.00 27.86 158 ALA A C 1
ATOM 1141 O O . ALA A 1 158 ? -14.943 -17.284 49.417 1.00 27.86 158 ALA A O 1
ATOM 1142 N N . ALA A 1 159 ? -13.498 -18.902 48.845 1.00 28.20 159 ALA A N 1
ATOM 1143 C CA . ALA A 1 159 ? -13.578 -19.719 50.056 1.00 28.20 159 ALA A CA 1
ATOM 1144 C C . ALA A 1 159 ? -12.505 -20.827 49.996 1.00 28.20 159 ALA A C 1
ATOM 1146 O O . ALA A 1 159 ? -12.372 -21.486 48.962 1.00 28.20 159 ALA A O 1
ATOM 1147 N N . PRO A 1 160 ? -11.720 -21.046 51.068 1.00 37.12 160 PRO A N 1
ATOM 1148 C CA . PRO A 1 160 ? -10.614 -21.992 51.064 1.00 37.12 160 PRO A CA 1
ATOM 1149 C C . PRO A 1 160 ? -11.090 -23.386 51.487 1.00 37.12 160 PRO A C 1
ATOM 1151 O O . PRO A 1 160 ? -11.718 -23.537 52.532 1.00 37.12 160 PRO A O 1
ATOM 1154 N N . ARG A 1 161 ? -10.719 -24.431 50.743 1.00 30.56 161 ARG A N 1
ATOM 1155 C CA . ARG A 1 161 ? -10.643 -25.793 51.291 1.00 30.56 161 ARG A CA 1
ATOM 1156 C C . ARG A 1 161 ? -9.385 -26.495 50.798 1.00 30.56 161 ARG A C 1
ATOM 1158 O O . ARG A 1 161 ? -9.043 -26.458 49.621 1.00 30.56 161 ARG A O 1
ATOM 1165 N N . GLN A 1 162 ? -8.683 -27.051 51.776 1.00 34.97 162 GLN A N 1
ATOM 1166 C CA . GLN A 1 162 ? -7.386 -27.703 51.697 1.00 34.97 162 GLN A CA 1
ATOM 1167 C C . GLN A 1 162 ? -7.470 -29.067 50.996 1.00 34.97 162 GLN A C 1
ATOM 1169 O O . GLN A 1 162 ? -8.484 -29.754 51.093 1.00 34.97 162 GLN A O 1
ATOM 1174 N N . GLY A 1 163 ? -6.363 -29.475 50.367 1.00 26.86 163 GLY A N 1
ATOM 1175 C CA . GLY A 1 163 ? -6.104 -30.847 49.918 1.00 26.86 163 GLY A CA 1
ATOM 1176 C C . GLY A 1 163 ? -5.095 -30.910 48.756 1.00 26.86 163 GLY A C 1
ATOM 1177 O O . GLY A 1 163 ? -5.324 -30.260 47.736 1.00 26.86 163 GLY A O 1
ATOM 1178 N N . PRO A 1 164 ? -3.974 -31.656 48.856 1.00 38.66 164 PRO A N 1
ATOM 1179 C CA . PRO A 1 164 ? -3.156 -32.032 47.695 1.00 38.66 164 PRO A CA 1
ATOM 1180 C C . PRO A 1 164 ? -3.788 -33.279 47.021 1.00 38.66 164 PRO A C 1
ATOM 1182 O O . PRO A 1 164 ? -4.732 -33.823 47.592 1.00 38.66 164 PRO A O 1
ATOM 1185 N N . PRO A 1 165 ? -3.312 -33.838 45.882 1.00 39.56 165 PRO A N 1
ATOM 1186 C CA . PRO A 1 165 ? -2.196 -33.476 45.003 1.00 39.56 165 PRO A CA 1
ATOM 1187 C C . PRO A 1 165 ? -2.585 -33.463 43.498 1.00 39.56 165 PRO A C 1
ATOM 1189 O O . PRO A 1 165 ? -3.656 -33.905 43.103 1.00 39.56 165 PRO A O 1
ATOM 1192 N N . ARG A 1 166 ? -1.657 -33.040 42.628 1.00 27.08 166 ARG A N 1
ATOM 1193 C CA . ARG A 1 166 ? -1.187 -33.790 41.435 1.00 27.08 166 ARG A CA 1
ATOM 1194 C C . ARG A 1 166 ? -0.287 -32.887 40.600 1.00 27.08 166 ARG A C 1
ATOM 1196 O O . ARG A 1 166 ? -0.690 -31.845 40.088 1.00 27.08 166 ARG A O 1
ATOM 1203 N N . ARG A 1 167 ? 0.977 -33.300 40.496 1.00 32.88 167 ARG A N 1
ATOM 1204 C CA . ARG A 1 167 ? 2.022 -32.645 39.709 1.00 32.88 167 ARG A CA 1
ATOM 1205 C C . ARG A 1 167 ? 1.689 -32.740 38.219 1.00 32.88 167 ARG A C 1
ATOM 1207 O O . ARG A 1 167 ? 2.234 -33.578 37.512 1.00 32.88 167 ARG A O 1
ATOM 1214 N N . HIS A 1 168 ? 0.856 -31.838 37.719 1.00 23.53 168 HIS A N 1
ATOM 1215 C CA . HIS A 1 168 ? 0.942 -31.453 36.320 1.00 23.53 168 HIS A CA 1
ATOM 1216 C C . HIS A 1 168 ? 2.039 -30.405 36.218 1.00 23.53 168 HIS A C 1
ATOM 1218 O O . HIS A 1 168 ? 1.944 -29.328 36.807 1.00 23.53 168 HIS A O 1
ATOM 1224 N N . ARG A 1 169 ? 3.104 -30.738 35.480 1.00 28.59 169 ARG A N 1
ATOM 1225 C CA . ARG A 1 169 ? 4.063 -29.760 34.968 1.00 28.59 169 ARG A CA 1
ATOM 1226 C C . ARG A 1 169 ? 3.268 -28.696 34.204 1.00 28.59 169 ARG A C 1
ATOM 1228 O O . ARG A 1 169 ? 3.025 -28.833 33.009 1.00 28.59 169 ARG A O 1
ATOM 1235 N N . ARG A 1 170 ? 2.852 -27.629 34.894 1.00 25.02 170 ARG A N 1
ATOM 1236 C CA . ARG A 1 170 ? 2.438 -26.377 34.269 1.00 25.02 170 ARG A CA 1
ATOM 1237 C C . ARG A 1 170 ? 3.677 -25.859 33.558 1.00 25.02 170 ARG A C 1
ATOM 1239 O O . ARG A 1 170 ? 4.546 -25.235 34.161 1.00 25.02 170 ARG A O 1
ATOM 1246 N N . ARG A 1 171 ? 3.765 -26.163 32.264 1.00 26.53 171 ARG A N 1
ATOM 1247 C CA . ARG A 1 171 ? 4.582 -25.407 31.323 1.00 26.53 171 ARG A CA 1
ATOM 1248 C C . ARG A 1 171 ? 4.209 -23.943 31.553 1.00 26.53 171 ARG A C 1
ATO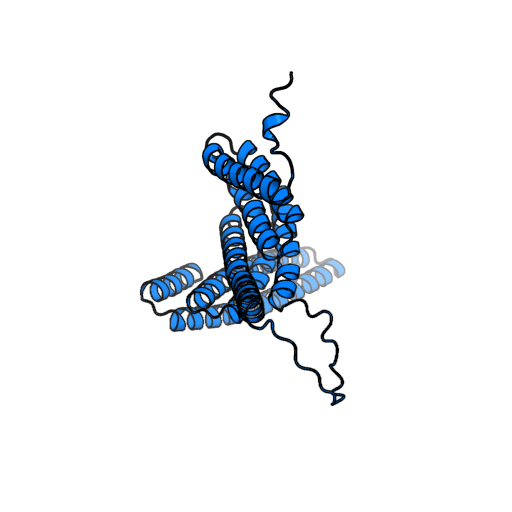M 1250 O O . ARG A 1 171 ? 3.092 -23.531 31.246 1.00 26.53 171 ARG A O 1
ATOM 1257 N N . ARG A 1 172 ? 5.118 -23.185 32.170 1.00 27.75 172 ARG A N 1
ATOM 1258 C CA . ARG A 1 172 ? 5.070 -21.725 32.193 1.00 27.75 172 ARG A CA 1
ATOM 1259 C C . ARG A 1 172 ? 4.952 -21.273 30.738 1.00 27.75 172 ARG A C 1
ATOM 1261 O O . ARG A 1 172 ? 5.933 -21.315 30.003 1.00 27.75 172 ARG A O 1
ATOM 1268 N N . ARG A 1 173 ? 3.759 -20.861 30.307 1.00 27.64 173 ARG A N 1
ATOM 1269 C CA . ARG A 1 173 ? 3.604 -19.992 29.135 1.00 27.64 173 ARG A CA 1
ATOM 1270 C C . ARG A 1 173 ? 3.998 -18.586 29.593 1.00 27.64 173 ARG A C 1
ATOM 1272 O O . ARG A 1 173 ? 3.151 -17.754 29.882 1.00 27.64 173 ARG A O 1
ATOM 1279 N N . ASN A 1 174 ? 5.301 -18.365 29.742 1.00 27.81 174 ASN A N 1
ATOM 1280 C CA . ASN A 1 174 ? 5.857 -17.020 29.696 1.00 27.81 174 ASN A CA 1
ATOM 1281 C C . ASN A 1 174 ? 5.815 -16.545 28.234 1.00 27.81 174 ASN A C 1
ATOM 1283 O O . ASN A 1 174 ? 6.176 -17.302 27.335 1.00 27.81 174 ASN A O 1
ATOM 1287 N N . GLY A 1 175 ? 5.426 -15.287 28.020 1.00 30.12 175 GLY A N 1
ATOM 1288 C CA . GLY A 1 175 ? 6.039 -14.453 26.979 1.00 30.12 175 GLY A CA 1
ATOM 1289 C C . GLY A 1 175 ? 5.528 -14.567 25.542 1.00 30.12 175 GLY A C 1
ATOM 1290 O O . GLY A 1 175 ? 6.291 -14.305 24.620 1.00 30.12 175 GLY A O 1
ATOM 1291 N N . GLY A 1 176 ? 4.266 -14.927 25.309 1.00 28.70 176 GLY A N 1
ATOM 1292 C CA . GLY A 1 176 ? 3.678 -14.774 23.978 1.00 28.70 176 GLY A CA 1
ATOM 1293 C C . GLY A 1 176 ? 3.107 -13.372 23.808 1.00 28.70 176 GLY A C 1
ATOM 1294 O O . GLY A 1 176 ? 1.979 -13.146 24.238 1.00 28.70 176 GLY A O 1
ATOM 1295 N N . ALA A 1 177 ? 3.847 -12.449 23.183 1.00 35.84 177 ALA A N 1
ATOM 1296 C CA . ALA A 1 177 ? 3.231 -11.275 22.564 1.00 35.84 177 ALA A CA 1
ATOM 1297 C C . ALA A 1 177 ? 2.028 -11.772 21.748 1.00 35.84 177 ALA A C 1
ATOM 1299 O O . ALA A 1 177 ? 2.180 -12.682 20.924 1.00 35.84 177 ALA A O 1
ATOM 1300 N N . THR A 1 178 ? 0.831 -11.262 22.045 1.00 43.78 178 THR A N 1
ATOM 1301 C CA . THR A 1 178 ? -0.378 -11.611 21.294 1.00 43.78 178 THR A CA 1
ATOM 1302 C C . THR A 1 178 ? -0.109 -11.401 19.798 1.00 43.78 178 THR A C 1
ATOM 1304 O O . THR A 1 178 ? 0.697 -10.537 19.453 1.00 43.78 178 THR A O 1
ATOM 1307 N N . PRO A 1 179 ? -0.741 -12.162 18.888 1.00 47.19 179 PRO A N 1
ATOM 1308 C CA . PRO A 1 179 ? -0.597 -11.935 17.446 1.00 47.19 179 PRO A CA 1
ATOM 1309 C C . PRO A 1 179 ? -0.763 -10.453 17.075 1.00 47.19 179 PRO A C 1
ATOM 1311 O O . PRO A 1 179 ? 0.062 -9.906 16.355 1.00 47.19 179 PRO A O 1
ATOM 1314 N N . ALA A 1 180 ? -1.700 -9.768 17.744 1.00 34.97 180 ALA A N 1
ATOM 1315 C CA . ALA A 1 180 ? -1.864 -8.321 17.678 1.00 34.97 180 ALA A CA 1
ATOM 1316 C C . ALA A 1 180 ? -0.555 -7.547 17.955 1.00 34.97 180 ALA A C 1
ATOM 1318 O O . ALA A 1 180 ? -0.157 -6.745 17.122 1.00 34.97 180 ALA A O 1
ATOM 1319 N N . LEU A 1 181 ? 0.157 -7.804 19.065 1.00 40.38 181 LEU A N 1
ATOM 1320 C CA . LEU A 1 181 ? 1.438 -7.156 19.423 1.00 40.38 181 LEU A CA 1
ATOM 1321 C C . LEU A 1 181 ? 2.560 -7.377 18.397 1.00 40.38 181 LEU A C 1
ATOM 1323 O O . LEU A 1 181 ? 3.388 -6.486 18.212 1.00 40.38 181 LEU A O 1
ATOM 1327 N N . LYS A 1 182 ? 2.588 -8.524 17.709 1.00 46.25 182 LYS A N 1
ATOM 1328 C CA . LYS A 1 182 ? 3.550 -8.765 16.619 1.00 46.25 182 LYS A CA 1
ATOM 1329 C C . LYS A 1 182 ? 3.207 -7.959 15.369 1.00 46.25 182 LYS A C 1
ATOM 1331 O O . LYS A 1 182 ? 4.093 -7.345 14.783 1.00 46.25 182 LYS A O 1
ATOM 1336 N N . ASP A 1 183 ? 1.929 -7.919 15.019 1.00 49.88 183 ASP A N 1
ATOM 1337 C CA . ASP A 1 183 ? 1.415 -7.176 13.870 1.00 49.88 183 ASP A CA 1
ATOM 1338 C C . ASP A 1 183 ? 1.643 -5.667 14.038 1.00 49.88 183 ASP A C 1
ATOM 1340 O O . ASP A 1 183 ? 2.068 -4.965 13.124 1.00 49.88 183 ASP A O 1
ATOM 1344 N N . TYR A 1 184 ? 1.432 -5.166 15.250 1.00 49.66 184 TYR A N 1
ATOM 1345 C CA . TYR A 1 184 ? 1.701 -3.787 15.617 1.00 49.66 184 TYR A CA 1
ATOM 1346 C C . TYR A 1 184 ? 3.163 -3.360 15.400 1.00 49.66 184 TYR A C 1
ATOM 1348 O O . TYR A 1 184 ? 3.415 -2.255 14.913 1.00 49.66 184 TYR A O 1
ATOM 1356 N N . ALA A 1 185 ? 4.124 -4.211 15.772 1.00 54.91 185 ALA A N 1
ATOM 1357 C CA . ALA A 1 185 ? 5.551 -3.916 15.656 1.00 54.91 185 ALA A CA 1
ATOM 1358 C C . ALA A 1 185 ? 6.007 -3.762 14.191 1.00 54.91 185 ALA A C 1
ATOM 1360 O O . ALA A 1 185 ? 6.996 -3.079 13.928 1.00 54.91 185 ALA A O 1
ATOM 1361 N N . ALA A 1 186 ? 5.273 -4.342 13.232 1.00 57.53 186 ALA A N 1
ATOM 1362 C CA . ALA A 1 186 ? 5.537 -4.205 11.799 1.00 57.53 186 ALA A CA 1
ATOM 1363 C C . ALA A 1 186 ? 4.970 -2.902 11.196 1.00 57.53 186 ALA A C 1
ATOM 1365 O O . ALA A 1 186 ? 5.574 -2.330 10.284 1.00 57.53 186 ALA A O 1
ATOM 1366 N N . ALA A 1 187 ? 3.854 -2.388 11.724 1.00 58.38 187 ALA A N 1
ATOM 1367 C CA . ALA A 1 187 ? 3.190 -1.183 11.213 1.00 58.38 187 ALA A CA 1
ATOM 1368 C C . ALA A 1 187 ? 3.906 0.126 11.589 1.00 58.38 187 ALA A C 1
ATOM 1370 O O . ALA A 1 187 ? 4.011 1.042 10.769 1.00 58.38 187 ALA A O 1
ATOM 1371 N N . ALA A 1 188 ? 4.438 0.214 12.812 1.00 62.97 188 ALA A N 1
ATOM 1372 C CA . ALA A 1 188 ? 5.141 1.399 13.311 1.00 62.97 188 ALA A CA 1
ATOM 1373 C C . ALA A 1 188 ? 6.324 1.856 12.422 1.00 62.97 188 ALA A C 1
ATOM 1375 O O . ALA A 1 188 ? 6.352 3.031 12.038 1.00 62.97 188 ALA A O 1
ATOM 1376 N N . PRO A 1 189 ? 7.269 0.981 12.010 1.00 67.81 189 PRO A N 1
ATOM 1377 C CA . PRO A 1 189 ? 8.372 1.392 11.142 1.00 67.81 189 PRO A CA 1
ATOM 1378 C C . PRO A 1 189 ? 7.906 1.772 9.730 1.00 67.81 189 PRO A C 1
ATOM 1380 O O . PRO A 1 189 ? 8.535 2.614 9.091 1.00 67.81 189 PRO A O 1
ATOM 1383 N N . LEU A 1 190 ? 6.804 1.199 9.228 1.00 64.12 190 LEU A N 1
ATOM 1384 C CA . LEU A 1 190 ? 6.231 1.587 7.934 1.00 64.12 190 LEU A CA 1
ATOM 1385 C C . LEU A 1 190 ? 5.636 2.995 7.995 1.00 64.12 190 LEU A C 1
ATOM 1387 O O . LEU A 1 190 ? 5.914 3.811 7.117 1.00 64.12 190 LEU A O 1
ATOM 1391 N N . ALA A 1 191 ? 4.893 3.308 9.056 1.00 64.12 191 ALA A N 1
ATOM 1392 C CA . ALA A 1 191 ? 4.347 4.641 9.268 1.00 64.12 191 ALA A CA 1
ATOM 1393 C C . ALA A 1 191 ? 5.461 5.689 9.455 1.00 64.12 191 ALA A C 1
ATOM 1395 O O . ALA A 1 191 ? 5.395 6.769 8.872 1.00 64.12 191 ALA A O 1
ATOM 1396 N N . ALA A 1 192 ? 6.520 5.353 10.204 1.00 69.31 192 ALA A N 1
ATOM 1397 C CA . ALA A 1 192 ? 7.687 6.220 10.383 1.00 69.31 192 ALA A CA 1
ATOM 1398 C C . ALA A 1 192 ? 8.414 6.503 9.058 1.00 69.31 192 ALA A C 1
ATOM 1400 O O . ALA A 1 192 ? 8.699 7.657 8.747 1.00 69.31 192 ALA A O 1
ATOM 1401 N N . ARG A 1 193 ? 8.634 5.473 8.229 1.00 71.69 193 ARG A N 1
ATOM 1402 C CA . ARG A 1 193 ? 9.227 5.630 6.889 1.00 71.69 193 ARG A CA 1
ATOM 1403 C C . ARG A 1 193 ? 8.366 6.489 5.969 1.00 71.69 193 ARG A C 1
ATOM 1405 O O . ARG A 1 193 ? 8.907 7.264 5.185 1.00 71.69 193 ARG A O 1
ATOM 1412 N N . GLN A 1 194 ? 7.043 6.346 6.031 1.00 68.25 194 GLN A N 1
ATOM 1413 C CA . GLN A 1 194 ? 6.149 7.164 5.212 1.00 68.25 194 GLN A CA 1
ATOM 1414 C C . GLN A 1 194 ? 6.150 8.624 5.656 1.00 68.25 194 GLN A C 1
ATOM 1416 O O . GLN A 1 194 ? 6.214 9.506 4.806 1.00 68.25 194 GLN A O 1
ATOM 1421 N N . ARG A 1 195 ? 6.186 8.884 6.966 1.00 69.31 195 ARG A N 1
ATOM 1422 C CA . ARG A 1 195 ? 6.368 10.233 7.511 1.00 69.31 195 ARG A CA 1
ATOM 1423 C C . ARG A 1 195 ? 7.672 10.866 7.028 1.00 69.31 195 ARG A C 1
ATOM 1425 O O . ARG A 1 195 ? 7.636 11.950 6.463 1.00 69.31 195 ARG A O 1
ATOM 1432 N N . GLU A 1 196 ? 8.795 10.171 7.183 1.00 74.38 196 GLU A N 1
ATOM 1433 C CA . GLU A 1 196 ? 10.109 10.672 6.767 1.00 74.38 196 GLU A CA 1
ATOM 1434 C C . GLU A 1 196 ? 10.140 11.005 5.268 1.00 74.38 196 GLU A C 1
ATOM 1436 O O . GLU A 1 196 ? 10.633 12.051 4.850 1.00 74.38 196 GLU A O 1
ATOM 1441 N N . ARG A 1 197 ? 9.562 10.136 4.434 1.00 69.12 197 ARG A N 1
ATOM 1442 C CA . ARG A 1 197 ? 9.426 10.389 2.996 1.00 69.12 197 ARG A CA 1
ATOM 1443 C C . ARG A 1 197 ? 8.552 11.606 2.695 1.00 69.12 197 ARG A C 1
ATOM 1445 O O . ARG A 1 197 ? 8.847 12.329 1.750 1.00 69.12 197 ARG A O 1
ATOM 1452 N N . ALA A 1 198 ? 7.489 11.807 3.467 1.00 64.94 198 ALA A N 1
ATOM 1453 C CA . ALA A 1 198 ? 6.545 12.900 3.279 1.00 64.94 198 ALA A CA 1
ATOM 1454 C C . ALA A 1 198 ? 7.104 14.256 3.733 1.00 64.94 198 ALA A C 1
ATOM 1456 O O . ALA A 1 198 ? 6.864 15.275 3.091 1.00 64.94 198 ALA A O 1
ATOM 1457 N N . GLU A 1 199 ? 7.911 14.264 4.791 1.00 69.56 199 GLU A N 1
ATOM 1458 C CA . GLU A 1 199 ? 8.663 15.443 5.227 1.00 69.56 199 GLU A CA 1
ATOM 1459 C C . GLU A 1 199 ? 9.703 15.853 4.172 1.00 69.56 199 GLU A C 1
ATOM 1461 O O . GLU A 1 199 ? 9.836 17.036 3.860 1.00 69.56 199 GLU A O 1
ATOM 1466 N N . ARG A 1 200 ? 10.374 14.882 3.534 1.00 74.19 200 ARG A N 1
ATOM 1467 C CA . ARG A 1 200 ? 11.306 15.150 2.423 1.00 74.19 200 ARG A CA 1
ATOM 1468 C C . ARG A 1 200 ? 10.627 15.679 1.159 1.00 74.19 200 ARG A C 1
ATOM 1470 O O . ARG A 1 200 ? 11.284 16.368 0.387 1.00 74.19 200 ARG A O 1
ATOM 1477 N N . SER A 1 201 ? 9.353 15.358 0.923 1.00 64.44 201 SER A N 1
ATOM 1478 C CA . SER A 1 201 ? 8.643 15.788 -0.288 1.00 64.44 201 SER A CA 1
ATOM 1479 C C . SER A 1 201 ? 8.035 17.193 -0.193 1.00 64.44 201 SER A C 1
ATOM 1481 O O . SER A 1 201 ? 7.420 17.641 -1.157 1.00 64.44 201 SER A O 1
ATOM 1483 N N . GLN A 1 202 ? 8.211 17.896 0.937 1.00 67.12 202 GLN A N 1
ATOM 1484 C CA . GLN A 1 202 ? 7.687 19.252 1.182 1.00 67.12 202 GLN A CA 1
ATOM 1485 C C . GLN A 1 202 ? 6.170 19.376 0.946 1.00 67.12 202 GLN A C 1
ATOM 1487 O O . GLN A 1 202 ? 5.661 20.434 0.571 1.00 67.12 202 GLN A O 1
ATOM 1492 N N . ALA A 1 203 ? 5.421 18.290 1.153 1.00 65.56 203 ALA A N 1
ATOM 1493 C CA . ALA A 1 203 ? 3.977 18.306 0.970 1.00 65.56 203 ALA A CA 1
ATOM 1494 C C . ALA A 1 203 ? 3.303 19.299 1.943 1.00 65.56 203 ALA A C 1
ATOM 1496 O O . ALA A 1 203 ? 3.782 19.503 3.062 1.00 65.56 203 ALA A O 1
ATOM 1497 N N . PRO A 1 204 ? 2.164 19.905 1.558 1.00 71.69 204 PRO A N 1
ATOM 1498 C CA . PRO A 1 204 ? 1.496 20.889 2.398 1.00 71.69 204 PRO A CA 1
ATOM 1499 C C . PRO A 1 204 ? 1.096 20.287 3.760 1.00 71.69 204 PRO A C 1
ATOM 1501 O O . PRO A 1 204 ? 0.564 19.169 3.796 1.00 71.69 204 PRO A O 1
ATOM 1504 N N . PRO A 1 205 ? 1.267 21.023 4.878 1.00 68.44 205 PRO A N 1
ATOM 1505 C CA . PRO A 1 205 ? 1.082 20.489 6.230 1.00 68.44 205 PRO A CA 1
ATOM 1506 C C . PRO A 1 205 ? -0.293 19.858 6.474 1.00 68.44 205 PRO A C 1
ATOM 1508 O O . PRO A 1 205 ? -0.397 18.802 7.091 1.00 68.44 205 PRO A O 1
ATOM 1511 N N . ALA A 1 206 ? -1.351 20.435 5.897 1.00 68.25 206 ALA A N 1
ATOM 1512 C CA . ALA A 1 206 ? -2.717 19.917 6.013 1.00 68.25 206 ALA A CA 1
ATOM 1513 C C . ALA A 1 206 ? -2.879 18.481 5.469 1.00 68.25 206 ALA A C 1
ATOM 1515 O O . ALA A 1 206 ? -3.761 17.747 5.908 1.00 68.25 206 ALA A O 1
ATOM 1516 N N . ARG A 1 207 ? -2.032 18.061 4.518 1.00 66.62 207 ARG A N 1
ATOM 1517 C CA . ARG A 1 207 ? -2.025 16.686 3.993 1.00 66.62 207 ARG A CA 1
ATOM 1518 C C . ARG A 1 207 ? -1.147 15.756 4.824 1.00 66.62 207 ARG A C 1
ATOM 1520 O O . ARG A 1 207 ? -1.451 14.571 4.909 1.00 66.62 207 ARG A O 1
ATOM 1527 N N . LEU A 1 208 ? -0.091 16.281 5.440 1.00 68.69 208 LEU A N 1
ATOM 1528 C CA . LEU A 1 208 ? 0.846 15.515 6.264 1.00 68.69 208 LEU A CA 1
ATOM 1529 C C . LEU A 1 208 ? 0.292 15.185 7.651 1.00 68.69 208 LEU A C 1
ATOM 1531 O O . LEU A 1 208 ? 0.590 14.123 8.188 1.00 68.69 208 LEU A O 1
ATOM 1535 N N . ALA A 1 209 ? -0.523 16.071 8.222 1.00 69.56 209 ALA A N 1
ATOM 1536 C CA . ALA A 1 209 ? -0.980 15.994 9.606 1.00 69.56 209 ALA A CA 1
ATOM 1537 C C . ALA A 1 209 ? -1.789 14.736 10.005 1.00 69.56 209 ALA A C 1
ATOM 1539 O O . ALA A 1 209 ? -1.675 14.316 11.157 1.00 69.56 209 ALA A O 1
ATOM 1540 N N . PRO A 1 210 ? -2.545 14.063 9.115 1.00 72.75 210 PRO A N 1
ATOM 1541 C CA . PRO A 1 210 ? -3.207 12.810 9.476 1.00 72.75 210 PRO A CA 1
ATOM 1542 C C . PRO A 1 210 ? -2.251 11.608 9.631 1.00 72.75 210 PRO A C 1
ATOM 1544 O O . PRO A 1 210 ? -2.618 10.640 10.295 1.00 72.75 210 PRO A O 1
ATOM 1547 N N . ILE A 1 211 ? -1.020 11.663 9.092 1.00 70.00 211 ILE A N 1
ATOM 1548 C CA . ILE A 1 211 ? -0.013 10.592 9.254 1.00 70.00 211 ILE A CA 1
ATOM 1549 C C . ILE A 1 211 ? 0.346 10.401 10.742 1.00 70.00 211 ILE A C 1
ATOM 1551 O O . ILE A 1 211 ? 0.195 9.286 11.249 1.00 70.00 211 ILE A O 1
ATOM 1555 N N . PRO A 1 212 ? 0.784 11.442 11.481 1.00 73.81 212 PRO A N 1
ATOM 1556 C CA . PRO A 1 212 ? 1.083 11.311 12.904 1.00 73.81 212 PRO A CA 1
ATOM 1557 C C . PRO A 1 212 ? -0.152 11.017 13.772 1.00 73.81 212 PRO A C 1
ATOM 1559 O O . PRO A 1 212 ? -0.022 10.348 14.795 1.00 73.81 212 PRO A O 1
ATOM 1562 N N . GLU A 1 213 ? -1.366 11.411 13.367 1.00 74.75 213 GLU A N 1
ATOM 1563 C CA . GLU A 1 213 ? -2.586 10.974 14.069 1.00 74.75 213 GLU A CA 1
ATOM 1564 C C . GLU A 1 213 ? -2.808 9.462 13.946 1.00 74.75 213 GLU A C 1
ATOM 1566 O O . GLU A 1 213 ? -3.131 8.798 14.932 1.00 74.75 213 GLU A O 1
ATOM 1571 N N . ALA A 1 214 ? -2.590 8.897 12.759 1.00 70.00 214 ALA A N 1
ATOM 1572 C CA . ALA A 1 214 ? -2.698 7.459 12.557 1.00 70.00 214 ALA A CA 1
ATOM 1573 C C . ALA A 1 214 ? -1.569 6.689 13.273 1.00 70.00 214 ALA A C 1
ATOM 1575 O O . ALA A 1 214 ? -1.803 5.609 13.813 1.00 70.00 214 ALA A O 1
ATOM 1576 N N . GLN A 1 215 ? -0.361 7.260 13.365 1.00 73.94 215 GLN A N 1
ATOM 1577 C CA . GLN A 1 215 ? 0.719 6.713 14.202 1.00 73.94 215 GLN A CA 1
ATOM 1578 C C . GLN A 1 215 ? 0.332 6.674 15.681 1.00 73.94 215 GLN A C 1
ATOM 1580 O O . GLN A 1 215 ? 0.564 5.665 16.348 1.00 73.94 215 GLN A O 1
ATOM 1585 N N . ALA A 1 216 ? -0.307 7.734 16.182 1.00 76.69 216 ALA A N 1
ATOM 1586 C CA . ALA A 1 216 ? -0.796 7.766 17.552 1.00 76.69 216 ALA A CA 1
ATOM 1587 C C . ALA A 1 216 ? -1.850 6.689 17.822 1.00 76.69 216 ALA A C 1
ATOM 1589 O O . ALA A 1 216 ? -1.842 6.065 18.883 1.00 76.69 216 ALA A O 1
ATOM 1590 N N . ASP A 1 217 ? -2.746 6.453 16.865 1.00 73.19 217 ASP A N 1
ATOM 1591 C CA . ASP A 1 217 ? -3.743 5.387 16.943 1.00 73.19 217 ASP A CA 1
ATOM 1592 C C . ASP A 1 217 ? -3.086 4.001 17.022 1.00 73.19 217 ASP A C 1
ATOM 1594 O O . ASP A 1 217 ? -3.469 3.185 17.863 1.00 73.19 217 ASP A O 1
ATOM 1598 N N . ILE A 1 218 ? -2.070 3.753 16.189 1.00 68.19 218 ILE A N 1
ATOM 1599 C CA . ILE A 1 218 ? -1.305 2.498 16.179 1.00 68.19 218 ILE A CA 1
ATOM 1600 C C . ILE A 1 218 ? -0.568 2.306 17.514 1.00 68.19 218 ILE A C 1
ATOM 1602 O O . ILE A 1 218 ? -0.686 1.246 18.127 1.00 68.19 218 ILE A O 1
ATOM 1606 N N . ALA A 1 219 ? 0.130 3.334 18.002 1.00 71.69 219 ALA A N 1
ATOM 1607 C CA . ALA A 1 219 ? 0.854 3.292 19.274 1.00 71.69 219 ALA A CA 1
ATOM 1608 C C . ALA A 1 219 ? -0.093 3.128 20.479 1.00 71.69 219 ALA A C 1
ATOM 1610 O O . ALA A 1 219 ? 0.191 2.382 21.415 1.00 71.69 219 ALA A O 1
ATOM 1611 N N . THR A 1 220 ? -1.285 3.731 20.429 1.00 72.88 220 THR A N 1
ATOM 1612 C CA . THR A 1 220 ? -2.319 3.521 21.455 1.00 72.88 220 THR A CA 1
ATOM 1613 C C . THR A 1 220 ? -2.768 2.060 21.485 1.00 72.88 220 THR A C 1
ATOM 1615 O O . THR A 1 220 ? -2.883 1.477 22.563 1.00 72.88 220 THR A O 1
ATOM 1618 N N . GLY A 1 221 ? -2.979 1.444 20.317 1.00 65.81 221 GLY A N 1
ATOM 1619 C CA . GLY A 1 221 ? -3.313 0.022 20.210 1.00 65.81 221 GLY A CA 1
ATOM 1620 C C . GLY A 1 221 ? -2.202 -0.913 20.711 1.00 65.81 221 GLY A C 1
ATOM 1621 O O . GLY A 1 221 ? -2.490 -1.966 21.278 1.00 65.81 221 GLY A O 1
ATOM 1622 N N . GLN A 1 222 ? -0.938 -0.499 20.582 1.00 64.75 222 GLN A N 1
ATOM 1623 C CA . GLN A 1 222 ? 0.231 -1.193 21.144 1.00 64.75 222 GLN A CA 1
ATOM 1624 C C . GLN A 1 222 ? 0.311 -1.133 22.671 1.00 64.75 222 GLN A C 1
ATOM 1626 O O . GLN A 1 222 ? 1.095 -1.865 23.274 1.00 64.75 222 GLN A O 1
ATOM 1631 N N . GLY A 1 223 ? -0.451 -0.236 23.299 1.00 70.31 223 GLY A N 1
ATOM 1632 C CA . GLY A 1 223 ? -0.226 0.155 24.686 1.00 70.31 223 GLY A CA 1
ATOM 1633 C C . GLY A 1 223 ? 0.992 1.070 24.875 1.00 70.31 223 GLY A C 1
ATOM 1634 O O . GLY A 1 223 ? 1.306 1.408 26.017 1.00 70.31 223 GLY A O 1
ATOM 1635 N N . ASP A 1 224 ? 1.646 1.516 23.796 1.00 77.00 224 ASP A N 1
ATOM 1636 C CA . ASP A 1 224 ? 2.726 2.504 23.837 1.00 77.00 224 ASP A CA 1
ATOM 1637 C C . ASP A 1 224 ? 2.146 3.917 23.971 1.00 77.00 224 ASP A C 1
ATOM 1639 O O . ASP A 1 224 ? 1.979 4.677 23.013 1.00 77.00 224 ASP A O 1
ATOM 1643 N N . ARG A 1 225 ? 1.804 4.273 25.211 1.00 77.06 225 ARG A N 1
ATOM 1644 C CA . ARG A 1 225 ? 1.245 5.592 25.530 1.00 77.06 225 ARG A CA 1
ATOM 1645 C C . ARG A 1 225 ? 2.237 6.729 25.274 1.00 77.06 225 ARG A C 1
ATOM 1647 O O . ARG A 1 225 ? 1.804 7.821 24.921 1.00 77.06 225 ARG A O 1
ATOM 1654 N N . ALA A 1 226 ? 3.540 6.484 25.419 1.00 79.38 226 ALA A N 1
ATOM 1655 C CA . ALA A 1 226 ? 4.567 7.496 25.184 1.00 79.38 226 ALA A CA 1
ATOM 1656 C C . ALA A 1 226 ? 4.729 7.783 23.683 1.00 79.38 226 ALA A C 1
ATOM 1658 O O . ALA A 1 226 ? 4.696 8.944 23.274 1.00 79.38 226 ALA A O 1
ATOM 1659 N N . GLY A 1 227 ? 4.805 6.741 22.849 1.00 78.12 227 GLY A N 1
ATOM 1660 C CA . GLY A 1 227 ? 4.820 6.883 21.393 1.00 78.12 227 GLY A CA 1
ATOM 1661 C C . GLY A 1 227 ? 3.526 7.482 20.842 1.00 78.12 227 GLY A C 1
ATOM 1662 O O . GLY A 1 227 ? 3.564 8.297 19.915 1.00 78.12 227 GLY A O 1
ATOM 1663 N N . ALA A 1 228 ? 2.378 7.159 21.450 1.00 79.56 228 ALA A N 1
ATOM 1664 C CA . ALA A 1 228 ? 1.101 7.775 21.102 1.00 79.56 228 ALA A CA 1
ATOM 1665 C C . ALA A 1 228 ? 1.084 9.280 21.402 1.00 79.56 228 ALA A C 1
ATOM 1667 O O . ALA A 1 228 ? 0.637 10.062 20.561 1.00 79.56 228 ALA A O 1
ATOM 1668 N N . LEU A 1 229 ? 1.613 9.693 22.558 1.00 82.94 229 LEU A N 1
ATOM 1669 C CA . LEU A 1 229 ? 1.719 11.100 22.939 1.00 82.94 229 LEU A CA 1
ATOM 1670 C C . LEU A 1 229 ? 2.633 11.871 21.980 1.00 82.94 229 LEU A C 1
ATOM 1672 O O . LEU A 1 229 ? 2.194 12.861 21.401 1.00 82.94 229 LEU A O 1
ATOM 1676 N N . ALA A 1 230 ? 3.844 11.367 21.733 1.00 83.94 230 ALA A N 1
ATOM 1677 C CA . ALA A 1 230 ? 4.803 11.991 20.820 1.00 83.94 230 ALA A CA 1
ATOM 1678 C C . ALA A 1 230 ? 4.238 12.140 19.395 1.00 83.94 230 ALA A C 1
ATOM 1680 O O . ALA A 1 230 ? 4.448 13.150 18.720 1.00 83.94 230 ALA A O 1
ATOM 1681 N N . SER A 1 231 ? 3.471 11.146 18.938 1.00 80.69 231 SER A N 1
ATOM 1682 C CA . SER A 1 231 ? 2.805 11.192 17.635 1.00 80.69 231 SER A CA 1
ATOM 1683 C C . SER A 1 231 ? 1.683 12.240 17.604 1.00 80.69 231 SER A C 1
ATOM 1685 O O . SER A 1 231 ? 1.590 13.003 16.646 1.00 80.69 231 SER A O 1
ATOM 1687 N N . LEU A 1 232 ? 0.866 12.359 18.657 1.00 83.56 232 LEU A N 1
ATOM 1688 C CA . LEU A 1 232 ? -0.169 13.400 18.737 1.00 83.56 232 LEU A CA 1
ATOM 1689 C C . LEU A 1 232 ? 0.420 14.812 18.839 1.00 83.56 232 LEU A C 1
ATOM 1691 O O . LEU A 1 232 ? -0.098 15.731 18.209 1.00 83.56 232 LEU A O 1
ATOM 1695 N N . GLU A 1 233 ? 1.502 14.996 19.593 1.00 86.81 233 GLU A N 1
ATOM 1696 C CA . GLU A 1 233 ? 2.214 16.276 19.681 1.00 86.81 233 GLU A CA 1
ATOM 1697 C C . GLU A 1 233 ? 2.775 16.689 18.319 1.00 86.81 233 GLU A C 1
ATOM 1699 O O . GLU A 1 233 ? 2.633 17.843 17.903 1.00 86.81 233 GLU A O 1
ATOM 1704 N N . HIS A 1 234 ? 3.322 15.729 17.571 1.00 82.25 234 HIS A N 1
ATOM 1705 C CA . HIS A 1 234 ? 3.741 15.974 16.202 1.00 82.25 234 HIS A CA 1
ATOM 1706 C C . HIS A 1 234 ? 2.555 16.349 15.298 1.00 82.25 234 HIS A C 1
ATOM 1708 O O . HIS A 1 234 ? 2.645 17.319 14.548 1.00 82.25 234 HIS A O 1
ATOM 1714 N N . ALA A 1 235 ? 1.411 15.664 15.407 1.00 83.50 235 ALA A N 1
ATOM 1715 C CA . ALA A 1 235 ? 0.202 16.032 14.666 1.00 83.50 235 ALA A CA 1
ATOM 1716 C C . ALA A 1 235 ? -0.262 17.465 14.976 1.00 83.50 235 ALA A C 1
ATOM 1718 O O . ALA A 1 235 ? -0.608 18.215 14.064 1.00 83.50 235 ALA A O 1
ATOM 1719 N N . VAL A 1 236 ? -0.218 17.883 16.246 1.00 84.62 236 VAL A N 1
ATOM 1720 C CA . VAL A 1 236 ? -0.530 19.261 16.659 1.00 84.62 236 VAL A CA 1
ATOM 1721 C C . VAL A 1 236 ? 0.421 20.267 16.007 1.00 84.62 236 VAL A C 1
ATOM 1723 O O . VAL A 1 236 ? -0.039 21.316 15.550 1.00 84.62 236 VAL A O 1
ATOM 1726 N N . ALA A 1 237 ? 1.720 19.963 15.948 1.00 84.94 237 ALA A N 1
ATOM 1727 C CA . ALA A 1 237 ? 2.715 20.826 15.314 1.00 84.94 237 ALA A CA 1
ATOM 1728 C C . ALA A 1 237 ? 2.467 20.972 13.803 1.00 84.94 237 ALA A C 1
ATOM 1730 O O . ALA A 1 237 ? 2.462 22.091 13.289 1.00 84.94 237 ALA A O 1
ATOM 1731 N N . VAL A 1 238 ? 2.172 19.870 13.107 1.00 80.19 238 VAL A N 1
ATOM 1732 C CA . VAL A 1 238 ? 1.882 19.889 11.664 1.00 80.19 238 VAL A CA 1
ATOM 1733 C C . VAL A 1 238 ? 0.553 20.600 11.365 1.00 80.19 238 VAL A C 1
ATOM 1735 O O . VAL A 1 238 ? 0.466 21.386 10.426 1.00 80.19 238 VAL A O 1
ATOM 1738 N N . TRP A 1 239 ? -0.489 20.416 12.181 1.00 82.31 239 TRP A N 1
ATOM 1739 C CA . TRP A 1 239 ? -1.726 21.186 12.013 1.00 82.31 239 TRP A CA 1
ATOM 1740 C C . TRP A 1 239 ? -1.556 22.672 12.342 1.00 82.31 239 TRP A C 1
ATOM 1742 O O . TRP A 1 239 ? -2.253 23.507 11.771 1.00 82.31 239 TRP A O 1
ATOM 1752 N N . ALA A 1 240 ? -0.634 23.030 13.241 1.00 84.44 240 ALA A N 1
ATOM 1753 C CA . ALA A 1 240 ? -0.333 24.427 13.538 1.00 84.44 240 ALA A CA 1
ATOM 1754 C C . ALA A 1 240 ? 0.317 25.149 12.350 1.00 84.44 240 ALA A C 1
ATOM 1756 O O . ALA A 1 240 ? 0.029 26.325 12.144 1.00 84.44 240 ALA A O 1
ATOM 1757 N N . SER A 1 241 ? 1.138 24.456 11.555 1.00 82.81 241 SER A N 1
ATOM 1758 C CA . SER A 1 241 ? 1.723 25.018 10.333 1.00 82.81 241 SER A CA 1
ATOM 1759 C C . SER A 1 241 ? 0.756 25.039 9.141 1.00 82.81 241 SER A C 1
ATOM 1761 O O . SER A 1 241 ? 1.051 25.677 8.137 1.00 82.81 241 SER A O 1
ATOM 1763 N N . ALA A 1 242 ? -0.425 24.415 9.252 1.00 79.81 242 ALA A N 1
ATOM 1764 C CA . ALA A 1 242 ? -1.470 24.430 8.222 1.00 79.81 242 ALA A CA 1
ATOM 1765 C C . ALA A 1 242 ? -2.385 25.679 8.251 1.00 79.81 242 ALA A C 1
ATOM 1767 O O . ALA A 1 242 ? -3.310 25.772 7.443 1.00 79.81 242 ALA A O 1
ATOM 1768 N N . GLY A 1 243 ? -2.167 26.628 9.170 1.00 80.38 243 GLY A N 1
ATOM 1769 C CA . GLY A 1 243 ? -2.965 27.859 9.267 1.00 80.38 243 GLY A CA 1
ATOM 1770 C C . GLY A 1 243 ? -4.429 27.615 9.664 1.00 80.38 243 GLY A C 1
ATOM 1771 O O . GLY A 1 243 ? -4.728 26.715 10.453 1.00 80.38 243 GLY A O 1
ATOM 1772 N N . GLU A 1 244 ? -5.360 28.415 9.131 1.00 73.81 244 GLU A N 1
ATOM 1773 C CA . GLU A 1 244 ? -6.790 28.344 9.490 1.00 73.81 244 GLU A CA 1
ATOM 1774 C C . GLU A 1 244 ? -7.429 26.985 9.175 1.00 73.81 244 GLU A C 1
ATOM 1776 O O . GLU A 1 244 ? -8.199 26.460 9.983 1.00 73.81 244 GLU A O 1
ATOM 1781 N N . ALA A 1 245 ? -7.030 26.356 8.064 1.00 70.69 245 ALA A N 1
ATOM 1782 C CA . ALA A 1 245 ? -7.493 25.024 7.674 1.00 70.69 245 ALA A CA 1
ATOM 1783 C C . ALA A 1 245 ? -7.126 23.934 8.704 1.00 70.69 245 ALA A C 1
ATOM 1785 O O . ALA A 1 245 ? -7.781 22.894 8.774 1.00 70.69 245 ALA A O 1
ATOM 1786 N N . GLY A 1 246 ? -6.101 24.172 9.530 1.00 74.56 246 GLY A N 1
ATOM 1787 C CA . GLY A 1 246 ? -5.666 23.264 10.589 1.00 74.56 246 GLY A CA 1
ATOM 1788 C C . GLY A 1 246 ? -6.259 23.546 11.969 1.00 74.56 246 GLY A C 1
ATOM 1789 O O . GLY A 1 246 ? -6.045 22.754 12.884 1.00 74.56 246 GLY A O 1
ATOM 1790 N N . ALA A 1 247 ? -7.022 24.628 12.164 1.00 78.06 247 ALA A N 1
ATOM 1791 C CA . ALA A 1 247 ? -7.425 25.073 13.500 1.00 78.06 247 ALA A CA 1
ATOM 1792 C C . ALA A 1 247 ? -8.342 24.077 14.236 1.00 78.06 247 ALA A C 1
ATOM 1794 O O . ALA A 1 247 ? -8.118 23.776 15.413 1.00 78.06 247 ALA A O 1
ATOM 1795 N N . ALA A 1 248 ? -9.364 23.542 13.562 1.00 82.69 248 ALA A N 1
ATOM 1796 C CA . ALA A 1 248 ? -10.274 22.557 14.151 1.00 82.69 248 ALA A CA 1
ATOM 1797 C C . ALA A 1 248 ? -9.608 21.178 14.371 1.00 82.69 248 ALA A C 1
ATOM 1799 O O . ALA A 1 248 ? -9.677 20.672 15.499 1.00 82.69 248 ALA A O 1
ATOM 1800 N N . PRO A 1 249 ? -8.893 20.595 13.385 1.00 80.06 249 PRO A N 1
ATOM 1801 C CA . PRO A 1 249 ? -8.122 19.366 13.591 1.00 80.06 249 PRO A CA 1
ATOM 1802 C C . PRO A 1 249 ? -7.085 19.486 14.713 1.00 80.06 249 PRO A C 1
ATOM 1804 O O . PRO A 1 249 ? -7.016 18.623 15.587 1.00 80.06 249 PRO A O 1
ATOM 1807 N N . LYS A 1 250 ? -6.356 20.608 14.781 1.00 86.62 250 LYS A N 1
ATOM 1808 C CA . LYS A 1 250 ? -5.394 20.891 15.855 1.00 86.62 250 LYS A CA 1
ATOM 1809 C C . LYS A 1 250 ? -6.042 20.846 17.233 1.00 86.62 250 LYS A C 1
ATOM 1811 O O . LYS A 1 250 ? -5.489 20.241 18.147 1.00 86.62 250 LYS A O 1
ATOM 1816 N N . ARG A 1 251 ? -7.210 21.480 17.405 1.00 86.12 251 ARG A N 1
ATOM 1817 C CA . ARG A 1 251 ? -7.943 21.464 18.686 1.00 86.12 251 ARG A CA 1
ATOM 1818 C C . ARG A 1 251 ? -8.320 20.040 19.089 1.00 86.12 251 ARG A C 1
ATOM 1820 O O . ARG A 1 251 ? -8.174 19.690 20.258 1.00 86.12 251 ARG A O 1
ATOM 1827 N N . LYS A 1 252 ? -8.749 19.216 18.129 1.00 86.12 252 LYS A N 1
ATOM 1828 C CA . LYS A 1 252 ? -9.057 17.798 18.354 1.00 86.12 252 LYS A CA 1
ATOM 1829 C C . LYS A 1 252 ? -7.808 17.010 18.763 1.00 86.12 252 LYS A C 1
ATOM 1831 O O . LYS A 1 252 ? -7.851 16.310 19.771 1.00 86.12 252 LYS A O 1
ATOM 1836 N N . ALA A 1 253 ? -6.701 17.148 18.034 1.00 81.94 253 ALA A N 1
ATOM 1837 C CA . ALA A 1 253 ? -5.436 16.491 18.363 1.00 81.94 253 ALA A CA 1
ATOM 1838 C C . ALA A 1 253 ? -4.920 16.919 19.751 1.00 81.94 253 ALA A C 1
ATOM 1840 O O . ALA A 1 253 ? -4.577 16.067 20.567 1.00 81.94 253 ALA A O 1
ATOM 1841 N N . GLN A 1 254 ? -4.988 18.214 20.078 1.00 87.00 254 GLN A N 1
ATOM 1842 C CA . GLN A 1 254 ? -4.600 18.738 21.389 1.00 87.00 254 GLN A CA 1
ATOM 1843 C C . GLN A 1 254 ? -5.470 18.184 22.525 1.00 87.00 254 GLN A C 1
ATOM 1845 O O . GLN A 1 254 ? -4.949 17.843 23.580 1.00 87.00 254 GLN A O 1
ATOM 1850 N N . ALA A 1 255 ? -6.783 18.049 22.326 1.00 87.31 255 ALA A N 1
ATOM 1851 C CA . ALA A 1 255 ? -7.654 17.438 23.330 1.00 87.31 255 ALA A CA 1
ATOM 1852 C C . ALA A 1 255 ? -7.265 15.976 23.613 1.00 87.31 255 ALA A C 1
ATOM 1854 O O . ALA A 1 255 ? -7.345 15.521 24.753 1.00 87.31 255 ALA A O 1
ATOM 1855 N N . ARG A 1 256 ? -6.801 15.246 22.589 1.00 86.88 256 ARG A N 1
ATOM 1856 C CA . ARG A 1 256 ? -6.293 13.876 22.740 1.00 86.88 256 ARG A CA 1
ATOM 1857 C C . ARG A 1 256 ? -4.958 13.835 23.487 1.00 86.88 256 ARG A C 1
ATOM 1859 O O . ARG A 1 256 ? -4.801 12.964 24.337 1.00 86.88 256 ARG A O 1
ATOM 1866 N N . VAL A 1 257 ? -4.045 14.774 23.217 1.00 87.12 257 VAL A N 1
ATOM 1867 C CA . VAL A 1 257 ? -2.803 14.963 23.998 1.00 87.12 257 VAL A CA 1
ATOM 1868 C C . VAL A 1 257 ? -3.148 15.181 25.470 1.00 87.12 257 VAL A C 1
ATOM 1870 O O . VAL A 1 257 ? -2.674 14.441 26.328 1.00 87.12 257 VAL A O 1
ATOM 1873 N N . ASP A 1 258 ? -4.034 16.140 25.752 1.00 85.38 258 ASP A N 1
ATOM 1874 C CA . ASP A 1 258 ? -4.428 16.511 27.114 1.00 85.38 258 ASP A CA 1
ATOM 1875 C C . ASP A 1 258 ? -5.063 15.309 27.855 1.00 85.38 258 ASP A C 1
ATOM 1877 O O . ASP A 1 258 ? -4.747 15.044 29.018 1.00 85.38 258 ASP A O 1
ATOM 1881 N N . ALA A 1 259 ? -5.922 14.537 27.177 1.00 84.06 259 ALA A N 1
ATOM 1882 C CA . ALA A 1 259 ? -6.551 13.338 27.734 1.00 84.06 259 ALA A CA 1
ATOM 1883 C C . ALA A 1 259 ? -5.547 12.205 28.008 1.00 84.06 259 ALA A C 1
ATOM 1885 O O . ALA A 1 259 ? -5.616 11.559 29.058 1.00 84.06 259 ALA A O 1
ATOM 1886 N N . LEU A 1 260 ? -4.609 11.967 27.087 1.00 82.56 260 LEU A N 1
ATOM 1887 C CA . LEU A 1 260 ? -3.600 10.919 27.220 1.00 82.56 260 LEU A CA 1
ATOM 1888 C C . LEU A 1 260 ? -2.586 11.257 28.320 1.00 82.56 260 LEU A C 1
ATOM 1890 O O . LEU A 1 260 ? -2.313 10.410 29.169 1.00 82.56 260 LEU A O 1
ATOM 1894 N N . ALA A 1 261 ? -2.110 12.505 28.367 1.00 80.56 261 ALA A N 1
ATOM 1895 C CA . ALA A 1 261 ? -1.219 13.006 29.412 1.00 80.56 261 ALA A CA 1
ATOM 1896 C C . ALA A 1 261 ? -1.856 12.875 30.804 1.00 80.56 261 ALA A C 1
ATOM 1898 O O . ALA A 1 261 ? -1.238 12.331 31.721 1.00 80.56 261 ALA A O 1
ATOM 1899 N N . LYS A 1 262 ? -3.137 13.251 30.938 1.00 81.44 262 LYS A N 1
ATOM 1900 C CA . LYS A 1 262 ? -3.900 13.067 32.181 1.00 81.44 262 LYS A CA 1
ATOM 1901 C C . LYS A 1 262 ? -3.982 11.594 32.594 1.00 81.44 262 LYS A C 1
ATOM 1903 O O . LYS A 1 262 ? -3.799 11.280 33.767 1.00 81.44 262 LYS A O 1
ATOM 1908 N N . GLY A 1 263 ? -4.220 10.685 31.646 1.00 78.00 263 GLY A N 1
ATOM 1909 C CA . GLY A 1 263 ? -4.241 9.238 31.894 1.00 78.00 263 GLY A CA 1
ATOM 1910 C C . GLY A 1 263 ? -2.877 8.635 32.263 1.00 78.00 263 GLY A C 1
ATOM 1911 O O . GLY A 1 263 ? -2.827 7.548 32.837 1.00 78.00 263 GLY A O 1
ATOM 1912 N N . MET A 1 264 ? -1.779 9.331 31.959 1.00 79.06 264 MET A N 1
ATOM 1913 C CA . MET A 1 264 ? -0.410 8.967 32.343 1.00 79.06 264 MET A CA 1
ATOM 1914 C C . MET A 1 264 ? 0.038 9.603 33.669 1.00 79.06 264 MET A C 1
ATOM 1916 O O . MET A 1 264 ? 1.156 9.351 34.106 1.00 79.06 264 MET A O 1
ATOM 1920 N N . GLY A 1 265 ? -0.805 10.422 34.311 1.00 73.81 265 GLY A N 1
ATOM 1921 C CA . GLY A 1 265 ? -0.428 11.183 35.506 1.00 73.81 265 GLY A CA 1
ATOM 1922 C C . GLY A 1 265 ? 0.490 12.379 35.219 1.00 73.81 265 GLY A C 1
ATOM 1923 O O . GLY A 1 265 ? 1.043 12.955 36.151 1.00 73.81 265 GLY A O 1
ATOM 1924 N N . ALA A 1 266 ? 0.649 12.771 33.951 1.00 58.38 266 ALA A N 1
ATOM 1925 C CA . ALA A 1 266 ? 1.387 13.964 33.559 1.00 58.38 266 ALA A CA 1
ATOM 1926 C C . ALA A 1 266 ? 0.474 15.201 33.637 1.00 58.38 266 ALA A C 1
ATOM 1928 O O . ALA A 1 266 ? -0.672 15.179 33.1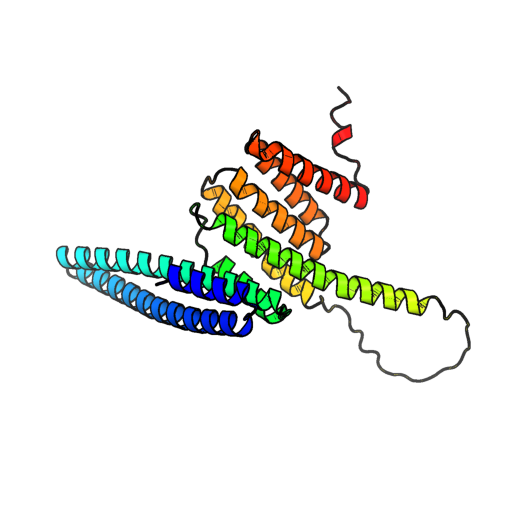78 1.00 58.38 266 ALA A O 1
ATOM 1929 N N . ALA A 1 267 ? 0.973 16.291 34.226 1.00 44.12 267 ALA A N 1
ATOM 1930 C CA . ALA A 1 267 ? 0.231 17.545 34.307 1.00 44.12 267 ALA A CA 1
ATOM 1931 C C . ALA A 1 267 ? -0.018 18.119 32.894 1.00 44.12 267 ALA A C 1
ATOM 1933 O O . ALA A 1 267 ? 0.890 18.106 32.060 1.00 44.12 267 ALA A O 1
ATOM 1934 N N . PRO A 1 268 ? -1.225 18.633 32.594 1.00 48.97 268 PRO A N 1
ATOM 1935 C CA . PRO A 1 268 ? -1.536 19.157 31.270 1.00 48.97 268 PRO A CA 1
ATOM 1936 C C . PRO A 1 268 ? -0.655 20.371 30.934 1.00 48.97 268 PRO A C 1
ATOM 1938 O O . PRO A 1 268 ? -0.585 21.336 31.699 1.00 48.97 268 PRO A O 1
ATOM 1941 N N . ALA A 1 269 ? -0.055 20.367 29.738 1.00 52.38 269 ALA A N 1
ATOM 1942 C CA . ALA A 1 269 ? 0.880 21.390 29.245 1.00 52.38 269 ALA A CA 1
ATOM 1943 C C . ALA A 1 269 ? 0.321 22.833 29.236 1.00 52.38 269 ALA A C 1
ATOM 1945 O O . ALA A 1 269 ? 1.069 23.803 29.098 1.00 52.38 269 ALA A O 1
ATOM 1946 N N . ARG A 1 270 ? -0.995 23.010 29.422 1.00 49.78 270 ARG A N 1
ATOM 1947 C CA . ARG A 1 270 ? -1.656 24.322 29.481 1.00 49.78 270 ARG A CA 1
ATOM 1948 C C . ARG A 1 270 ? -1.308 25.153 30.720 1.00 49.78 270 ARG A C 1
ATOM 1950 O O . ARG A 1 270 ? -1.523 26.361 30.682 1.00 49.78 270 ARG A O 1
ATOM 1957 N N . GLN A 1 271 ? -0.767 24.566 31.790 1.00 44.69 271 GLN A N 1
ATOM 1958 C CA . GLN A 1 271 ? -0.441 25.332 33.004 1.00 44.69 271 GLN A CA 1
ATOM 1959 C C . GLN A 1 271 ? 0.922 26.044 32.961 1.00 44.69 271 GLN A C 1
ATOM 1961 O O . GLN A 1 271 ? 1.122 26.994 33.709 1.00 44.69 271 GLN A O 1
ATOM 1966 N N . ALA A 1 272 ? 1.822 25.696 32.036 1.00 42.62 272 ALA A N 1
ATOM 1967 C CA . ALA A 1 272 ? 3.160 26.298 31.983 1.00 42.62 272 ALA A CA 1
ATOM 1968 C C . ALA A 1 272 ? 3.223 27.683 31.298 1.00 42.62 272 ALA A C 1
ATOM 1970 O O . ALA A 1 272 ? 4.248 28.352 31.372 1.00 42.62 272 ALA A O 1
ATOM 1971 N N . LYS A 1 273 ? 2.148 28.144 30.636 1.00 47.59 273 LYS A N 1
ATOM 1972 C CA . LYS A 1 273 ? 2.116 29.446 29.927 1.00 47.59 273 LYS A CA 1
ATOM 1973 C C . LYS A 1 273 ? 1.336 30.560 30.638 1.00 47.59 273 LYS A C 1
ATOM 1975 O O . LYS A 1 273 ? 1.181 31.630 30.066 1.00 47.59 273 LYS A O 1
ATOM 1980 N N . ARG A 1 274 ? 0.846 30.333 31.863 1.00 43.16 274 ARG A N 1
ATOM 1981 C CA . ARG A 1 274 ? 0.165 31.364 32.679 1.00 43.16 274 ARG A CA 1
ATOM 1982 C C . ARG A 1 274 ? 0.968 31.843 33.892 1.00 43.16 274 ARG A C 1
ATOM 1984 O O . ARG A 1 274 ? 0.455 32.632 34.673 1.00 43.16 274 ARG A O 1
ATOM 1991 N N . ALA A 1 275 ? 2.214 31.400 34.022 1.00 44.06 275 ALA A N 1
ATOM 1992 C CA . ALA A 1 275 ? 3.170 31.927 34.987 1.00 44.06 275 ALA A CA 1
ATOM 1993 C C . ALA A 1 275 ? 4.275 32.684 34.238 1.00 44.06 275 ALA A C 1
ATOM 1995 O O . ALA A 1 275 ? 5.386 32.181 34.090 1.00 44.06 275 ALA A O 1
ATOM 1996 N N . LYS A 1 276 ? 3.926 33.844 33.682 1.00 39.09 276 LYS A N 1
ATOM 1997 C CA . LYS A 1 276 ? 4.829 34.961 33.389 1.00 39.09 276 LYS A CA 1
ATOM 1998 C C . LYS A 1 276 ? 3.995 36.209 33.159 1.00 39.09 276 LYS A C 1
ATOM 2000 O O . LYS A 1 276 ? 2.988 36.089 32.426 1.00 39.09 276 LYS A O 1
#

Secondary structure (DSSP, 8-state):
-HHHHHHHHHHHHHTT-HHHHHHHHHHHHHHHHHHHHHHHHHHHHHHHHHHHHHHTT-HHHHHHHHHHHHHHHHHHHHHHHHHHHHHHHHHHHHHHTT-HHHHHHHHHHHHHHS-S--TTSHHHHHHHHHHHHHHHHHHHHHHHHHHHHHHHHTSS----------------------HHHHHHHHHHHHHHHHHHHHHHTT--HHHHTHHHHHHHHHHHHTT-HHHHHHHHHHHHHHHHHTGGGGHHHHHHHHHHHHHHHHHTTPPPGGGGGS--